Protein 7QUL (pdb70)

Radius of gyration: 20.35 Å; Cα contacts (8 Å, |Δi|>4): 842; chains: 1; bounding box: 62×40×48 Å

B-factor: mean 21.48, std 8.48, range [7.98, 82.49]

Foldseek 3Di:
DFKWAFWDQAQPPGTDIGGDHPPADAQQKFKFQFQWFWDDVVLLCCRVVVDAFQDDDRAHATFLTWGAGCGHHNNQCVRHGFTWTGAQKAAPCPDPVNVVGLVRVPIDGDRGRAHHRLISIDMDGNHLIGTDPVVLQVVLVHDSNLNSLLHQQQQLLLQLLVVLVLAALAEEEEEACAGNNVNNQLNSQLRHHAYEYEYLDVVSQVVSVVRRHNHYDNCVVDPLPVSLVVVVVVSVVVVGDSAQHEYEQANQDLVSVVNSLSNQAANYEYEDRRHDPDDHDDDPCVCVVRVYYYHYTRGHDSVCSNVSVVCDSVVSGDRVVAEDEDASVCVVVVSVCVVVVVDPHIYIHGD

Structure (mmCIF, N/CA/C/O backbone):
data_7QUL
#
_entry.id   7QUL
#
_cell.length_a   51.625
_cell.length_b   72.892
_cell.length_c   81.276
_cell.angle_alpha   90.000
_cell.angle_beta   103.590
_cell.angle_gamma   90.000
#
_symmetry.space_group_name_H-M   'I 1 2 1'
#
loop_
_entity.id
_entity.type
_entity.pdbx_description
1 polymer '6-hydroxycyclohex-1-ene-1-carbonyl-CoA dehydrogenase'
2 non-polymer 1,2-ETHANEDIOL
3 non-polymer 'ZINC ION'
4 water water
#
loop_
_atom_site.group_PDB
_atom_site.id
_atom_site.type_symbol
_atom_site.label_atom_id
_atom_site.label_alt_id
_atom_site.label_comp_id
_atom_site.label_asym_id
_atom_site.label_entity_id
_atom_site.label_seq_id
_atom_site.pdbx_PDB_ins_code
_atom_site.Cartn_x
_atom_site.Cartn_y
_atom_site.Cartn_z
_atom_site.occupancy
_atom_site.B_iso_or_equiv
_atom_site.auth_seq_id
_atom_site.auth_comp_id
_atom_site.auth_asym_id
_atom_site.auth_atom_id
_atom_site.pdbx_PDB_model_num
ATOM 1 N N . SER A 1 3 ? 20.665 -0.687 -2.848 1.00 39.85 3 SER A N 1
ATOM 2 C CA . SER A 1 3 ? 21.175 -1.921 -2.193 1.00 38.43 3 SER A CA 1
ATOM 3 C C . SER A 1 3 ? 21.186 -1.742 -0.665 1.00 36.11 3 SER A C 1
ATOM 4 O O . SER A 1 3 ? 20.432 -2.478 -0.008 1.00 34.69 3 SER A O 1
ATOM 7 N N . ASN A 1 4 ? 21.977 -0.800 -0.126 1.00 30.57 4 ASN A N 1
ATOM 8 C CA . ASN A 1 4 ? 21.994 -0.469 1.329 1.00 28.52 4 ASN A CA 1
ATOM 9 C C . ASN A 1 4 ? 20.601 -0.052 1.796 1.00 22.01 4 ASN A C 1
ATOM 10 O O . ASN A 1 4 ? 19.870 0.635 1.100 1.00 19.20 4 ASN A O 1
ATOM 15 N N . PRO A 1 5 ? 20.195 -0.426 3.015 1.00 19.81 5 PRO A N 1
ATOM 16 C CA . PRO A 1 5 ? 18.937 0.067 3.570 1.00 20.34 5 PRO A CA 1
ATOM 17 C C . PRO A 1 5 ? 19.031 1.561 3.888 1.00 18.06 5 PRO A C 1
ATOM 18 O O . PRO A 1 5 ? 20.108 2.111 3.942 1.00 20.03 5 PRO A O 1
ATOM 22 N N . HIS A 1 6 ? 17.898 2.143 4.221 1.00 17.58 6 HIS A N 1
ATOM 23 C CA . HIS A 1 6 ? 17.785 3.574 4.557 1.00 17.49 6 HIS A CA 1
ATOM 24 C C . HIS A 1 6 ? 16.697 3.745 5.615 1.00 17.40 6 HIS A C 1
ATOM 25 O O . HIS A 1 6 ? 15.816 2.861 5.735 1.00 15.73 6 HIS A O 1
ATOM 32 N N . ARG A 1 7 ? 16.803 4.841 6.354 1.00 18.03 7 ARG A N 1
ATOM 33 C CA . ARG A 1 7 ? 15.805 5.261 7.356 1.00 18.26 7 ARG A CA 1
ATOM 34 C C . ARG A 1 7 ? 15.496 6.730 7.110 1.00 19.27 7 ARG A C 1
ATOM 35 O O . ARG A 1 7 ? 16.363 7.417 6.533 1.00 16.82 7 ARG A O 1
ATOM 43 N N . TRP A 1 8 ? 14.303 7.162 7.510 1.00 19.83 8 TRP A N 1
ATOM 44 C CA . TRP A 1 8 ? 13.968 8.605 7.622 1.00 20.97 8 TRP A CA 1
ATOM 45 C C . TRP A 1 8 ? 14.001 8.975 9.099 1.00 22.79 8 TRP A C 1
ATOM 46 O O . TRP A 1 8 ? 13.251 8.370 9.890 1.00 23.44 8 TRP A O 1
ATOM 57 N N . MET A 1 9 ? 14.923 9.852 9.462 1.00 22.94 9 MET A N 1
ATOM 58 C CA . MET A 1 9 ? 15.251 10.109 10.878 1.00 23.13 9 MET A CA 1
ATOM 59 C C . MET A 1 9 ? 14.800 11.515 11.241 1.00 22.15 9 MET A C 1
ATOM 60 O O . MET A 1 9 ? 14.768 12.402 10.349 1.00 21.04 9 MET A O 1
ATOM 65 N N . MET A 1 10 ? 14.468 11.677 12.517 1.00 20.18 10 MET A N 1
ATOM 66 C CA . MET A 1 10 ? 14.321 12.995 13.173 1.00 19.22 10 MET A CA 1
ATOM 67 C C . MET A 1 10 ? 15.685 13.379 13.741 1.00 16.97 10 MET A C 1
ATOM 68 O O . MET A 1 10 ? 16.192 12.705 14.671 1.00 18.30 10 MET A O 1
ATOM 73 N N . THR A 1 11 ? 16.264 14.454 13.216 1.00 16.54 11 THR A N 1
ATOM 74 C CA . THR A 1 11 ? 17.565 15.013 13.660 1.00 17.97 11 THR A CA 1
ATOM 75 C C . THR A 1 11 ? 17.292 15.910 14.869 1.00 18.47 11 THR A C 1
ATOM 76 O O . THR A 1 11 ? 18.140 15.981 15.801 1.00 17.19 11 THR A O 1
ATOM 80 N N . SER A 1 12 ? 16.127 16.567 14.835 1.00 17.28 12 SER A N 1
ATOM 81 C CA . SER A 1 12 ? 15.614 17.428 15.931 1.00 18.17 12 SER A CA 1
ATOM 82 C C . SER A 1 12 ? 14.104 17.524 15.790 1.00 15.86 12 SER A C 1
ATOM 83 O O . SER A 1 12 ? 13.575 17.501 14.681 1.00 16.76 12 SER A O 1
ATOM 86 N N . PRO A 1 13 ? 13.357 17.633 16.904 1.00 15.19 13 PRO A N 1
ATOM 87 C CA . PRO A 1 13 ? 11.906 17.807 16.821 1.00 16.16 13 PRO A CA 1
ATOM 88 C C . PRO A 1 13 ? 11.554 19.003 15.923 1.00 16.64 13 PRO A C 1
ATOM 89 O O . PRO A 1 13 ? 12.087 20.091 16.137 1.00 17.58 13 PRO A O 1
ATOM 93 N N . GLY A 1 14 ? 10.724 18.774 14.902 1.00 18.14 14 GLY A N 1
ATOM 94 C CA . GLY A 1 14 ? 10.216 19.829 14.008 1.00 18.79 14 GLY A CA 1
ATOM 95 C C . GLY A 1 14 ? 11.125 20.127 12.827 1.00 17.74 14 GLY A C 1
ATOM 96 O O . GLY A 1 14 ? 10.638 20.830 11.949 1.00 16.91 14 GLY A O 1
ATOM 97 N N . ALA A 1 15 ? 12.373 19.626 12.808 1.00 18.05 15 ALA A N 1
ATOM 98 C CA . ALA A 1 15 ? 13.328 19.706 11.669 1.00 17.94 15 ALA A CA 1
ATOM 99 C C . ALA A 1 15 ? 12.863 18.766 10.564 1.00 18.73 15 ALA A C 1
ATOM 100 O O . ALA A 1 15 ? 12.207 17.763 10.844 1.00 19.07 15 ALA A O 1
ATOM 102 N N . PRO A 1 16 ? 13.152 19.046 9.272 1.00 19.94 16 PRO A N 1
ATOM 103 C CA . PRO A 1 16 ? 12.673 18.174 8.197 1.00 19.26 16 PRO A CA 1
ATOM 104 C C . PRO A 1 16 ? 13.295 16.796 8.476 1.00 19.15 16 PRO A C 1
ATOM 105 O O . PRO A 1 16 ? 14.394 16.773 8.984 1.00 18.92 16 PRO A O 1
ATOM 109 N N . MET A 1 17 ? 12.548 15.717 8.233 1.00 20.63 17 MET A N 1
ATOM 110 C CA . MET A 1 17 ? 13.056 14.327 8.379 1.00 21.11 17 MET A CA 1
ATOM 111 C C . MET A 1 17 ? 14.143 14.127 7.321 1.00 21.90 17 MET A C 1
ATOM 112 O O . MET A 1 17 ? 13.992 14.663 6.195 1.00 20.97 17 MET A O 1
ATOM 117 N N . VAL A 1 18 ? 15.201 13.394 7.644 1.00 24.42 18 VAL A N 1
ATOM 118 C CA . VAL A 1 18 ? 16.355 13.248 6.710 1.00 26.72 18 VAL A CA 1
ATOM 119 C C . VAL A 1 18 ? 16.549 11.767 6.367 1.00 26.56 18 VAL A C 1
ATOM 120 O O . VAL A 1 18 ? 16.626 10.938 7.308 1.00 25.55 18 VAL A O 1
ATOM 124 N N . ARG A 1 19 ? 16.600 11.471 5.061 1.00 25.72 19 ARG A N 1
ATOM 125 C CA . ARG A 1 19 ? 16.887 10.124 4.506 1.00 26.24 19 ARG A CA 1
ATOM 126 C C . ARG A 1 19 ? 18.357 9.807 4.789 1.00 26.29 19 ARG A C 1
ATOM 127 O O . ARG A 1 19 ? 19.210 10.633 4.487 1.00 27.44 19 ARG A O 1
ATOM 135 N N . ALA A 1 20 ? 18.646 8.658 5.390 1.00 25.93 20 ALA A N 1
ATOM 136 C CA . ALA A 1 20 ? 20.008 8.264 5.799 1.00 24.80 20 ALA A CA 1
ATOM 137 C C . ALA A 1 20 ? 20.202 6.781 5.499 1.00 25.49 20 ALA A C 1
ATOM 138 O O . ALA A 1 20 ? 19.544 5.966 6.157 1.00 24.81 20 ALA A O 1
ATOM 140 N N . GLU A 1 21 ? 21.075 6.464 4.544 1.00 27.02 21 GLU A N 1
ATOM 141 C CA . GLU A 1 21 ? 21.539 5.083 4.277 1.00 26.16 21 GLU A CA 1
ATOM 142 C C . GLU A 1 21 ? 22.312 4.604 5.503 1.00 26.17 21 GLU A C 1
ATOM 143 O O . GLU A 1 21 ? 22.881 5.442 6.211 1.00 26.82 21 GLU A O 1
ATOM 149 N N . PHE A 1 22 ? 22.292 3.300 5.769 1.00 24.40 22 PHE A N 1
ATOM 150 C CA . PHE A 1 22 ? 23.061 2.668 6.864 1.00 23.23 22 PHE A CA 1
ATOM 151 C C . PHE A 1 22 ? 23.431 1.272 6.370 1.00 23.37 22 PHE A C 1
ATOM 152 O O . PHE A 1 22 ? 22.839 0.818 5.396 1.00 24.29 22 PHE A O 1
ATOM 160 N N . GLU A 1 23 ? 24.477 0.691 6.934 1.00 24.33 23 GLU A N 1
ATOM 161 C CA . GLU A 1 23 ? 24.908 -0.700 6.647 1.00 25.15 23 GLU A CA 1
ATOM 162 C C . GLU A 1 23 ? 24.467 -1.539 7.840 1.00 24.13 23 GLU A C 1
ATOM 163 O O . GLU A 1 23 ? 24.534 -1.018 8.962 1.00 23.01 23 GLU A O 1
ATOM 169 N N . ILE A 1 24 ? 23.978 -2.752 7.584 1.00 26.13 24 ILE A N 1
ATOM 170 C CA . ILE A 1 24 ? 23.497 -3.684 8.641 1.00 28.09 24 ILE A CA 1
ATOM 171 C C . ILE A 1 24 ? 24.709 -4.142 9.445 1.00 30.61 24 ILE A C 1
ATOM 172 O O . ILE A 1 24 ? 24.679 -3.974 10.696 1.00 30.10 24 ILE A O 1
ATOM 177 N N . GLY A 1 25 ? 25.712 -4.694 8.742 1.00 29.54 25 GLY A N 1
ATOM 178 C CA . GLY A 1 25 ? 26.888 -5.362 9.326 1.00 30.28 25 GLY A CA 1
ATOM 179 C C . GLY A 1 25 ? 26.528 -6.687 9.985 1.00 31.49 25 GLY A C 1
ATOM 180 O O . GLY A 1 25 ? 25.433 -7.217 9.708 1.00 30.24 25 GLY A O 1
ATOM 181 N N . GLU A 1 26 ? 27.441 -7.219 10.803 1.00 29.02 26 GLU A N 1
ATOM 182 C CA . GLU A 1 26 ? 27.230 -8.410 11.671 1.00 29.02 26 GLU A CA 1
ATOM 183 C C . GLU A 1 26 ? 26.123 -8.077 12.671 1.00 27.01 26 GLU A C 1
ATOM 184 O O . GLU A 1 26 ? 26.129 -6.950 13.190 1.00 31.41 26 GLU A O 1
ATOM 186 N N . LEU A 1 27 ? 25.197 -9.013 12.878 1.00 25.34 27 LEU A N 1
ATOM 187 C CA . LEU A 1 27 ? 24.119 -8.959 13.894 1.00 23.85 27 LEU A CA 1
ATOM 188 C C . LEU A 1 27 ? 24.609 -9.650 15.164 1.00 24.05 27 LEU A C 1
ATOM 189 O O . LEU A 1 27 ? 25.368 -10.630 15.037 1.00 24.39 27 LEU A O 1
ATOM 194 N N . SER A 1 28 ? 24.132 -9.225 16.333 1.00 23.47 28 SER A N 1
ATOM 195 C CA . SER A 1 28 ? 24.284 -10.000 17.594 1.00 22.51 28 SER A CA 1
ATOM 196 C C . SER A 1 28 ? 23.331 -11.206 17.555 1.00 21.21 28 SER A C 1
ATOM 197 O O . SER A 1 28 ? 22.417 -11.243 16.689 1.00 18.34 28 SER A O 1
ATOM 200 N N . ALA A 1 29 ? 23.517 -12.149 18.475 1.00 20.48 29 ALA A N 1
ATOM 201 C CA . ALA A 1 29 ? 22.988 -13.526 18.383 1.00 19.84 29 ALA A CA 1
ATOM 202 C C . ALA A 1 29 ? 21.451 -13.560 18.299 1.00 19.22 29 ALA A C 1
ATOM 203 O O . ALA A 1 29 ? 20.927 -14.515 17.673 1.00 17.52 29 ALA A O 1
ATOM 205 N N . ASP A 1 30 ? 20.761 -12.567 18.877 1.00 16.80 30 ASP A N 1
ATOM 206 C CA . ASP A 1 30 ? 19.300 -12.617 19.129 1.00 17.65 30 ASP A CA 1
ATOM 207 C C . ASP A 1 30 ? 18.605 -11.456 18.407 1.00 17.09 30 ASP A C 1
ATOM 208 O O . ASP A 1 30 ? 17.449 -11.144 18.785 1.00 18.08 30 ASP A O 1
ATOM 213 N N . GLN A 1 31 ? 19.264 -10.874 17.409 1.00 14.72 31 GLN A N 1
ATOM 214 C CA . GLN A 1 31 ? 18.709 -9.799 16.553 1.00 16.89 31 GLN A CA 1
ATOM 215 C C . GLN A 1 31 ? 18.248 -10.378 15.221 1.00 15.21 31 GLN A C 1
ATOM 216 O O . GLN A 1 31 ? 18.823 -11.389 14.741 1.00 14.54 31 GLN A O 1
ATOM 222 N N . VAL A 1 32 ? 17.268 -9.726 14.618 1.00 13.35 32 VAL A N 1
ATOM 223 C CA . VAL A 1 32 ? 16.884 -10.006 13.215 1.00 12.64 32 VAL A CA 1
ATOM 224 C C . VAL A 1 32 ? 16.844 -8.674 12.470 1.00 12.79 32 VAL A C 1
ATOM 225 O O . VAL A 1 32 ? 16.710 -7.619 13.091 1.00 12.70 32 VAL A O 1
ATOM 229 N N . VAL A 1 33 ? 16.905 -8.749 11.156 1.00 12.01 33 VAL A N 1
ATOM 230 C CA . VAL A 1 33 ? 16.581 -7.589 10.301 1.00 12.81 33 VAL A CA 1
ATOM 231 C C . VAL A 1 33 ? 15.196 -7.855 9.734 1.00 11.59 33 VAL A C 1
ATOM 232 O O . VAL A 1 33 ? 15.085 -8.844 8.996 1.00 11.35 33 VAL A O 1
ATOM 236 N N . VAL A 1 34 ? 14.219 -6.973 9.971 1.00 12.09 34 VAL A N 1
ATOM 237 C CA . VAL A 1 34 ? 12.952 -7.055 9.196 1.00 12.88 34 VAL A CA 1
ATOM 238 C C . VAL A 1 34 ? 12.951 -6.018 8.055 1.00 12.49 34 VAL A C 1
ATOM 239 O O . VAL A 1 34 ? 13.269 -4.821 8.254 1.00 12.35 34 VAL A O 1
ATOM 243 N N . ALA A 1 35 ? 12.702 -6.507 6.857 1.00 11.96 35 ALA A N 1
ATOM 244 C CA . ALA A 1 35 ? 12.389 -5.665 5.688 1.00 11.42 35 ALA A CA 1
ATOM 245 C C . ALA A 1 35 ? 10.951 -5.196 5.870 1.00 11.14 35 ALA A C 1
ATOM 246 O O . ALA A 1 35 ? 10.008 -6.027 5.865 1.00 12.82 35 ALA A O 1
ATOM 248 N N . VAL A 1 36 ? 10.798 -3.897 6.074 1.00 11.65 36 VAL A N 1
ATOM 249 C CA . VAL A 1 36 ? 9.535 -3.267 6.518 1.00 11.65 36 VAL A CA 1
ATOM 250 C C . VAL A 1 36 ? 8.558 -3.317 5.344 1.00 11.42 36 VAL A C 1
ATOM 251 O O . VAL A 1 36 ? 8.937 -2.846 4.207 1.00 10.89 36 VAL A O 1
ATOM 255 N N . ALA A 1 37 ? 7.384 -3.895 5.573 1.00 12.54 37 ALA A N 1
ATOM 256 C CA . ALA A 1 37 ? 6.230 -3.824 4.644 1.00 12.73 37 ALA A CA 1
ATOM 257 C C . ALA A 1 37 ? 5.487 -2.513 4.908 1.00 13.92 37 ALA A C 1
ATOM 258 O O . ALA A 1 37 ? 4.983 -1.896 3.946 1.00 14.63 37 ALA A O 1
ATOM 260 N N . GLY A 1 38 ? 5.305 -2.180 6.192 1.00 12.91 38 GLY A N 1
ATOM 261 C CA . GLY A 1 38 ? 4.534 -1.011 6.626 1.00 13.43 38 GLY A CA 1
ATOM 262 C C . GLY A 1 38 ? 4.852 -0.668 8.065 1.00 13.23 38 GLY A C 1
ATOM 263 O O . GLY A 1 38 ? 5.159 -1.593 8.865 1.00 12.39 38 GLY A O 1
ATOM 264 N N . CYS A 1 39 ? 4.810 0.616 8.383 1.00 13.49 39 CYS A N 1
ATOM 265 C CA . CYS A 1 39 ? 4.883 1.123 9.773 1.00 13.64 39 CYS A CA 1
ATOM 266 C C . CYS A 1 39 ? 3.740 2.115 9.973 1.00 14.21 39 CYS A C 1
ATOM 267 O O . CYS A 1 39 ? 3.667 3.062 9.202 1.00 13.75 39 CYS A O 1
ATOM 270 N N . GLY A 1 40 ? 2.860 1.874 10.952 1.00 14.61 40 GLY A N 1
ATOM 271 C CA . GLY A 1 40 ? 1.815 2.826 11.374 1.00 13.66 40 GLY A CA 1
ATOM 272 C C . GLY A 1 40 ? 2.389 4.139 11.869 1.00 13.46 40 GLY A C 1
ATOM 273 O O . GLY A 1 40 ? 3.524 4.163 12.398 1.00 13.89 40 GLY A O 1
ATOM 274 N N . VAL A 1 41 ? 1.619 5.219 11.694 1.00 13.51 41 VAL A N 1
ATOM 275 C CA . VAL A 1 41 ? 1.932 6.577 12.204 1.00 13.85 41 VAL A CA 1
ATOM 276 C C . VAL A 1 41 ? 1.078 6.817 13.438 1.00 14.34 41 VAL A C 1
ATOM 277 O O . VAL A 1 41 ? -0.147 6.789 13.303 1.00 16.37 41 VAL A O 1
ATOM 281 N N . CYS A 1 42 ? 1.709 7.072 14.576 1.00 15.69 42 CYS A N 1
ATOM 282 C CA . CYS A 1 42 ? 1.047 6.954 15.900 1.00 15.58 42 CYS A CA 1
ATOM 283 C C . CYS A 1 42 ? 1.115 8.302 16.607 1.00 16.31 42 CYS A C 1
ATOM 284 O O . CYS A 1 42 ? 2.058 9.095 16.350 1.00 15.60 42 CYS A O 1
ATOM 287 N N . HIS A 1 43 ? 0.174 8.543 17.514 1.00 16.63 43 HIS A N 1
ATOM 288 C CA . HIS A 1 43 ? 0.209 9.743 18.381 1.00 17.54 43 HIS A CA 1
ATOM 289 C C . HIS A 1 43 ? 1.555 9.771 19.128 1.00 15.56 43 HIS A C 1
ATOM 290 O O . HIS A 1 43 ? 2.094 10.901 19.382 1.00 14.28 43 HIS A O 1
ATOM 297 N N . THR A 1 44 ? 2.123 8.599 19.426 1.00 14.35 44 THR A N 1
ATOM 298 C CA . THR A 1 44 ? 3.406 8.510 20.166 1.00 14.69 44 THR A CA 1
ATOM 299 C C . THR A 1 44 ? 4.528 9.115 19.297 1.00 13.18 44 THR A C 1
ATOM 300 O O . THR A 1 44 ? 5.423 9.768 19.863 1.00 15.13 44 THR A O 1
ATOM 304 N N . ASP A 1 45 ? 4.549 8.836 17.994 1.00 12.02 45 ASP A N 1
ATOM 305 C CA . ASP A 1 45 ? 5.552 9.395 17.051 1.00 12.86 45 ASP A CA 1
ATOM 306 C C . ASP A 1 45 ? 5.399 10.918 17.016 1.00 12.56 45 ASP A C 1
ATOM 307 O O . ASP A 1 45 ? 6.407 11.656 17.076 1.00 13.21 45 ASP A O 1
ATOM 312 N N . LEU A 1 46 ? 4.163 11.390 16.906 1.00 13.72 46 LEU A N 1
ATOM 313 C CA . LEU A 1 46 ? 3.880 12.838 16.787 1.00 13.72 46 LEU A CA 1
ATOM 314 C C . LEU A 1 46 ? 4.325 13.516 18.084 1.00 13.39 46 LEU A C 1
ATOM 315 O O . LEU A 1 46 ? 4.778 14.665 18.033 1.00 13.61 46 LEU A O 1
ATOM 320 N N . GLY A 1 47 ? 4.194 12.832 19.218 1.00 14.04 47 GLY A N 1
ATOM 321 C CA . GLY A 1 47 ? 4.698 13.306 20.520 1.00 14.04 47 GLY A CA 1
ATOM 322 C C . GLY A 1 47 ? 6.187 13.589 20.487 1.00 14.18 47 GLY A C 1
ATOM 323 O O . GLY A 1 47 ? 6.635 14.618 21.006 1.00 15.61 47 GLY A O 1
ATOM 324 N N . TYR A 1 48 ? 6.974 12.671 19.935 1.00 15.20 48 TYR A N 1
ATOM 325 C CA . TYR A 1 48 ? 8.434 12.886 19.848 1.00 14.05 48 TYR A CA 1
ATOM 326 C C . TYR A 1 48 ? 8.670 14.113 18.969 1.00 13.55 48 TYR A C 1
ATOM 327 O O . TYR A 1 48 ? 9.443 14.991 19.333 1.00 13.99 48 TYR A O 1
ATOM 336 N N . TYR A 1 49 ? 8.007 14.148 17.830 1.00 13.32 49 TYR A N 1
ATOM 337 C CA . TYR A 1 49 ? 8.329 15.089 16.742 1.00 13.68 49 TYR A CA 1
ATOM 338 C C . TYR A 1 49 ? 7.788 16.483 17.088 1.00 13.02 49 TYR A C 1
ATOM 339 O O . TYR A 1 49 ? 8.559 17.439 16.949 1.00 12.67 49 TYR A O 1
ATOM 348 N N . TYR A 1 50 ? 6.526 16.586 17.509 1.00 13.20 50 TYR A N 1
ATOM 349 C CA . TYR A 1 50 ? 5.798 17.863 17.705 1.00 13.68 50 TYR A CA 1
ATOM 350 C C . TYR A 1 50 ? 5.833 18.317 19.173 1.00 13.25 50 TYR A C 1
ATOM 351 O O . TYR A 1 50 ? 5.803 19.568 19.396 1.00 11.80 50 TYR A O 1
ATOM 360 N N . ASP A 1 51 ? 5.829 17.378 20.126 1.00 12.66 51 ASP A N 1
ATOM 361 C CA . ASP A 1 51 ? 5.785 17.690 21.580 1.00 13.58 51 ASP A CA 1
ATOM 362 C C . ASP A 1 51 ? 7.166 17.465 22.219 1.00 12.89 51 ASP A C 1
ATOM 363 O O . ASP A 1 51 ? 7.247 17.543 23.467 1.00 12.63 51 ASP A O 1
ATOM 368 N N . SER A 1 52 ? 8.195 17.159 21.416 1.00 13.02 52 SER A N 1
ATOM 369 C CA . SER A 1 52 ? 9.623 16.997 21.831 1.00 12.27 52 SER A CA 1
ATOM 370 C C . SER A 1 52 ? 9.744 16.072 23.035 1.00 12.16 52 SER A C 1
ATOM 371 O O . SER A 1 52 ? 10.605 16.327 23.886 1.00 11.98 52 SER A O 1
ATOM 374 N N . VAL A 1 53 ? 8.914 15.029 23.113 1.00 12.94 53 VAL A N 1
ATOM 375 C CA . VAL A 1 53 ? 8.993 14.036 24.222 1.00 13.52 53 VAL A CA 1
ATOM 376 C C . VAL A 1 53 ? 10.383 13.388 24.128 1.00 12.40 53 VAL A C 1
ATOM 377 O O . VAL A 1 53 ? 10.796 13.070 23.015 1.00 13.04 53 VAL A O 1
ATOM 381 N N . ARG A 1 54 ? 11.087 13.211 25.249 1.00 13.27 54 ARG A N 1
ATOM 382 C CA . ARG A 1 54 ? 12.469 12.681 25.218 1.00 14.36 54 ARG A CA 1
ATOM 383 C C . ARG A 1 54 ? 12.422 11.223 24.756 1.00 14.02 54 ARG A C 1
ATOM 384 O O . ARG A 1 54 ? 11.629 10.447 25.318 1.00 15.07 54 ARG A O 1
ATOM 387 N N . THR A 1 55 ? 13.262 10.875 23.789 1.00 13.64 55 THR A N 1
ATOM 388 C CA . THR A 1 55 ? 13.523 9.474 23.371 1.00 14.74 55 THR A CA 1
ATOM 389 C C . THR A 1 55 ? 14.687 8.963 24.228 1.00 15.83 55 THR A C 1
ATOM 390 O O . THR A 1 55 ? 15.556 9.783 24.601 1.00 13.97 55 THR A O 1
ATOM 394 N N . ASN A 1 56 ? 14.740 7.664 24.494 1.00 16.65 56 ASN A N 1
ATOM 395 C CA . ASN A 1 56 ? 15.834 7.060 25.320 1.00 16.99 56 ASN A CA 1
ATOM 396 C C . ASN A 1 56 ? 17.121 6.954 24.475 1.00 17.35 56 ASN A C 1
ATOM 397 O O . ASN A 1 56 ? 18.241 7.203 24.990 1.00 18.99 56 ASN A O 1
ATOM 402 N N . HIS A 1 57 ? 16.998 6.631 23.187 1.00 16.42 57 HIS A N 1
ATOM 403 C CA . HIS A 1 57 ? 18.091 6.676 22.186 1.00 16.82 57 HIS A CA 1
ATOM 404 C C . HIS A 1 57 ? 18.380 8.147 21.865 1.00 17.84 57 HIS A C 1
ATOM 405 O O . HIS A 1 57 ? 17.415 8.934 21.821 1.00 17.35 57 HIS A O 1
ATOM 412 N N . ALA A 1 58 ? 19.648 8.523 21.665 1.00 18.89 58 ALA A N 1
ATOM 413 C CA . ALA A 1 58 ? 20.021 9.907 21.277 1.00 20.03 58 ALA A CA 1
ATOM 414 C C . ALA A 1 58 ? 19.662 10.130 19.809 1.00 18.03 58 ALA A C 1
ATOM 415 O O . ALA A 1 58 ? 19.558 9.156 19.067 1.00 18.36 58 ALA A O 1
ATOM 417 N N . LEU A 1 59 ? 19.464 11.386 19.397 1.00 18.51 59 LEU A N 1
ATOM 418 C CA . LEU A 1 59 ? 19.177 11.745 17.987 1.00 18.70 59 LEU A CA 1
ATOM 419 C C . LEU A 1 59 ? 20.457 11.625 17.161 1.00 20.24 59 LEU A C 1
ATOM 420 O O . LEU A 1 59 ? 21.538 11.750 17.722 1.00 24.42 59 LEU A O 1
ATOM 425 N N . PRO A 1 60 ? 20.397 11.377 15.831 1.00 20.94 60 PRO A N 1
ATOM 426 C CA . PRO A 1 60 ? 19.143 11.292 15.096 1.00 20.23 60 PRO A CA 1
ATOM 427 C C . PRO A 1 60 ? 18.497 9.915 15.296 1.00 19.64 60 PRO A C 1
ATOM 428 O O . PRO A 1 60 ? 19.200 8.958 15.574 1.00 17.52 60 PRO A O 1
ATOM 432 N N . LEU A 1 61 ? 17.176 9.879 15.188 1.00 17.61 61 LEU A N 1
ATOM 433 C CA . LEU A 1 61 ? 16.393 8.643 15.434 1.00 16.39 61 LEU A CA 1
ATOM 434 C C . LEU A 1 61 ? 15.248 8.554 14.437 1.00 16.09 61 LEU A C 1
ATOM 435 O O . LEU A 1 61 ? 14.476 9.529 14.297 1.00 17.26 61 LEU A O 1
ATOM 440 N N . ALA A 1 62 ? 15.123 7.392 13.777 1.00 15.67 62 ALA A N 1
ATOM 441 C CA . ALA A 1 62 ? 13.938 6.984 13.009 1.00 15.36 62 ALA A CA 1
ATOM 442 C C . ALA A 1 62 ? 12.879 6.553 14.023 1.00 15.29 62 ALA A C 1
ATOM 443 O O . ALA A 1 62 ? 13.192 5.747 14.965 1.00 12.70 62 ALA A O 1
ATOM 445 N N . LEU A 1 63 ? 11.716 7.190 13.900 1.00 14.73 63 LEU A N 1
ATOM 446 C CA . LEU A 1 63 ? 10.508 6.892 14.698 1.00 13.14 63 LEU A CA 1
ATOM 447 C C . LEU A 1 63 ? 9.823 5.693 14.040 1.00 12.20 63 LEU A C 1
ATOM 448 O O . LEU A 1 63 ? 10.377 5.130 13.066 1.00 10.92 63 LEU A O 1
ATOM 453 N N . GLY A 1 64 ? 8.674 5.296 14.574 1.00 11.14 64 GLY A N 1
ATOM 454 C CA . GLY A 1 64 ? 7.849 4.225 14.014 1.00 11.15 64 GLY A CA 1
ATOM 455 C C . GLY A 1 64 ? 7.975 2.971 14.853 1.00 10.34 64 GLY A C 1
ATOM 456 O O . GLY A 1 64 ? 9.099 2.435 14.963 1.00 9.67 64 GLY A O 1
ATOM 457 N N . HIS A 1 65 ? 6.864 2.507 15.410 1.00 10.16 65 HIS A N 1
ATOM 458 C CA . HIS A 1 65 ? 6.844 1.331 16.321 1.00 10.84 65 HIS A CA 1
ATOM 459 C C . HIS A 1 65 ? 5.685 0.391 16.008 1.00 10.46 65 HIS A C 1
ATOM 460 O O . HIS A 1 65 ? 5.394 -0.434 16.860 1.00 10.22 65 HIS A O 1
ATOM 467 N N . GLU A 1 66 ? 5.043 0.511 14.844 1.00 9.78 66 GLU A N 1
ATOM 468 C CA . GLU A 1 66 ? 3.877 -0.329 14.475 1.00 9.76 66 GLU A CA 1
ATOM 469 C C . GLU A 1 66 ? 4.236 -1.021 13.177 1.00 10.13 66 GLU A C 1
ATOM 470 O O . GLU A 1 66 ? 3.803 -0.525 12.123 1.00 9.94 66 GLU A O 1
ATOM 476 N N . ILE A 1 67 ? 5.030 -2.096 13.257 1.00 10.11 67 ILE A N 1
ATOM 477 C CA . ILE A 1 67 ? 5.808 -2.631 12.101 1.00 10.32 67 ILE A CA 1
ATOM 478 C C . ILE A 1 67 ? 5.369 -4.045 11.735 1.00 10.84 67 ILE A C 1
ATOM 479 O O . ILE A 1 67 ? 5.319 -4.911 12.607 1.00 10.75 67 ILE A O 1
ATOM 484 N N . SER A 1 68 ? 5.109 -4.275 10.450 1.00 11.26 68 SER A N 1
ATOM 485 C CA . SER A 1 68 ? 5.028 -5.607 9.817 1.00 12.25 68 SER A CA 1
ATOM 486 C C . SER A 1 68 ? 6.099 -5.658 8.715 1.00 10.97 68 SER A C 1
ATOM 487 O O . SER A 1 68 ? 6.519 -4.580 8.243 1.00 11.19 68 SER A O 1
ATOM 490 N N . GLY A 1 69 ? 6.628 -6.841 8.439 1.00 10.31 69 GLY A N 1
ATOM 491 C CA . GLY A 1 69 ? 7.521 -7.090 7.302 1.00 10.42 69 GLY A CA 1
ATOM 492 C C . GLY A 1 69 ? 8.058 -8.489 7.345 1.00 10.40 69 GLY A C 1
ATOM 493 O O . GLY A 1 69 ? 7.370 -9.339 7.910 1.00 10.65 69 GLY A O 1
ATOM 494 N N . ARG A 1 70 ? 9.209 -8.728 6.711 1.00 10.88 70 ARG A N 1
ATOM 495 C CA . ARG A 1 70 ? 9.785 -10.085 6.601 1.00 12.06 70 ARG A CA 1
ATOM 496 C C . ARG A 1 70 ? 11.177 -10.089 7.226 1.00 11.79 70 ARG A C 1
ATOM 497 O O . ARG A 1 70 ? 11.976 -9.194 6.920 1.00 11.88 70 ARG A O 1
ATOM 505 N N . VAL A 1 71 ? 11.467 -11.102 8.034 1.00 12.42 71 VAL A N 1
ATOM 506 C CA . VAL A 1 71 ? 12.838 -11.321 8.568 1.00 13.00 71 VAL A CA 1
ATOM 507 C C . VAL A 1 71 ? 13.715 -11.787 7.394 1.00 13.94 71 VAL A C 1
ATOM 508 O O . VAL A 1 71 ? 13.405 -12.874 6.835 1.00 13.71 71 VAL A O 1
ATOM 512 N N . VAL A 1 72 ? 14.731 -10.990 7.020 1.00 13.75 72 VAL A N 1
ATOM 513 C CA . VAL A 1 72 ? 15.610 -11.255 5.831 1.00 13.78 72 VAL A CA 1
ATOM 514 C C . VAL A 1 72 ? 17.030 -11.555 6.314 1.00 14.36 72 VAL A C 1
ATOM 515 O O . VAL A 1 72 ? 17.849 -12.024 5.538 1.00 12.09 72 VAL A O 1
ATOM 519 N N . GLN A 1 73 ? 17.317 -11.348 7.591 1.00 14.41 73 GLN A N 1
ATOM 520 C CA . GLN A 1 73 ? 18.660 -11.634 8.137 1.00 16.01 73 GLN A CA 1
ATOM 521 C C . GLN A 1 73 ? 18.491 -11.892 9.625 1.00 14.69 73 GLN A C 1
ATOM 522 O O . GLN A 1 73 ? 17.581 -11.308 10.213 1.00 14.03 73 GLN A O 1
ATOM 528 N N . ALA A 1 74 ? 19.307 -12.761 10.200 1.00 14.28 74 ALA A N 1
ATOM 529 C CA . ALA A 1 74 ? 19.161 -13.136 11.620 1.00 15.33 74 ALA A CA 1
ATOM 530 C C . ALA A 1 74 ? 20.515 -13.516 12.207 1.00 15.44 74 ALA A C 1
ATOM 531 O O . ALA A 1 74 ? 21.360 -14.081 11.481 1.00 14.11 74 ALA A O 1
ATOM 533 N N . GLY A 1 75 ? 20.698 -13.154 13.468 1.00 15.69 75 GLY A N 1
ATOM 534 C CA . GLY A 1 75 ? 21.771 -13.651 14.337 1.00 16.30 75 GLY A CA 1
ATOM 535 C C . GLY A 1 75 ? 21.594 -15.137 14.527 1.00 16.31 75 GLY A C 1
ATOM 536 O O . GLY A 1 75 ? 20.478 -15.660 14.298 1.00 14.86 75 GLY A O 1
ATOM 537 N N . ALA A 1 76 ? 22.637 -15.810 14.984 1.00 18.07 76 ALA A N 1
ATOM 538 C CA . ALA A 1 76 ? 22.682 -17.292 15.020 1.00 19.06 76 ALA A CA 1
ATOM 539 C C . ALA A 1 76 ? 21.548 -17.847 15.890 1.00 20.24 76 ALA A C 1
ATOM 540 O O . ALA A 1 76 ? 21.023 -18.931 15.566 1.00 21.21 76 ALA A O 1
ATOM 542 N N . ASN A 1 77 ? 21.173 -17.143 16.961 1.00 19.34 77 ASN A N 1
ATOM 543 C CA . ASN A 1 77 ? 20.199 -17.669 17.950 1.00 21.50 77 ASN A CA 1
ATOM 544 C C . ASN A 1 77 ? 18.777 -17.449 17.428 1.00 17.86 77 ASN A C 1
ATOM 545 O O . ASN A 1 77 ? 17.871 -18.090 17.977 1.00 19.37 77 ASN A O 1
ATOM 550 N N . ALA A 1 78 ? 18.610 -16.634 16.385 1.00 16.53 78 ALA A N 1
ATOM 551 C CA . ALA A 1 78 ? 17.306 -16.141 15.872 1.00 14.41 78 ALA A CA 1
ATOM 552 C C . ALA A 1 78 ? 17.017 -16.693 14.477 1.00 13.96 78 ALA A C 1
ATOM 553 O O . ALA A 1 78 ? 16.004 -16.262 13.867 1.00 13.18 78 ALA A O 1
ATOM 555 N N . ALA A 1 79 ? 17.827 -17.631 13.986 1.00 12.88 79 ALA A N 1
ATOM 556 C CA . ALA A 1 79 ? 17.802 -18.047 12.562 1.00 12.96 79 ALA A CA 1
ATOM 557 C C . ALA A 1 79 ? 16.447 -18.660 12.191 1.00 12.90 79 ALA A C 1
ATOM 558 O O . ALA A 1 79 ? 16.115 -18.591 10.996 1.00 12.18 79 ALA A O 1
ATOM 560 N N . GLN A 1 80 ? 15.692 -19.194 13.160 1.00 13.81 80 GLN A N 1
ATOM 561 C CA . GLN A 1 80 ? 14.367 -19.845 12.913 1.00 15.01 80 GLN A CA 1
ATOM 562 C C . GLN A 1 80 ? 13.363 -18.801 12.396 1.00 14.64 80 GLN A C 1
ATOM 563 O O . GLN A 1 80 ? 12.351 -19.187 11.796 1.00 13.69 80 GLN A O 1
ATOM 569 N N . TRP A 1 81 ? 13.681 -17.507 12.519 1.00 14.08 81 TRP A N 1
ATOM 570 C CA . TRP A 1 81 ? 12.821 -16.424 11.992 1.00 15.50 81 TRP A CA 1
ATOM 571 C C . TRP A 1 81 ? 13.029 -16.186 10.488 1.00 15.18 81 TRP A C 1
ATOM 572 O O . TRP A 1 81 ? 12.169 -15.524 9.902 1.00 13.51 81 TRP A O 1
ATOM 583 N N . LEU A 1 82 ? 14.117 -16.708 9.897 1.00 14.09 82 LEU A N 1
ATOM 584 C CA . LEU A 1 82 ? 14.541 -16.299 8.527 1.00 15.85 82 LEU A CA 1
ATOM 585 C C . LEU A 1 82 ? 13.418 -16.611 7.532 1.00 14.79 82 LEU A C 1
ATOM 586 O O . LEU A 1 82 ? 12.942 -17.788 7.518 1.00 14.50 82 LEU A O 1
ATOM 591 N N . GLY A 1 83 ? 13.022 -15.596 6.761 1.00 13.66 83 GLY A N 1
ATOM 592 C CA . GLY A 1 83 ? 12.080 -15.677 5.626 1.00 14.24 83 GLY A CA 1
ATOM 593 C C . GLY A 1 83 ? 10.625 -15.531 6.038 1.00 13.55 83 GLY A C 1
ATOM 594 O O . GLY A 1 83 ? 9.740 -15.417 5.130 1.00 14.64 83 GLY A O 1
ATOM 595 N N . ARG A 1 84 ? 10.347 -15.446 7.341 1.00 12.87 84 ARG A N 1
ATOM 596 C CA . ARG A 1 84 ? 8.954 -15.420 7.862 1.00 12.00 84 ARG A CA 1
ATOM 597 C C . ARG A 1 84 ? 8.418 -13.996 7.954 1.00 11.62 84 ARG A C 1
ATOM 598 O O . ARG A 1 84 ? 9.190 -13.082 8.298 1.00 12.46 84 ARG A O 1
ATOM 606 N N . ALA A 1 85 ? 7.132 -13.851 7.647 1.00 12.10 85 ALA A N 1
ATOM 607 C CA . ALA A 1 85 ? 6.325 -12.612 7.778 1.00 11.63 85 ALA A CA 1
ATOM 608 C C . ALA A 1 85 ? 6.042 -12.418 9.268 1.00 11.02 85 ALA A C 1
ATOM 609 O O . ALA A 1 85 ? 5.657 -13.421 9.957 1.00 11.25 85 ALA A O 1
ATOM 611 N N . VAL A 1 86 ? 6.257 -11.205 9.770 1.00 10.34 86 VAL A N 1
ATOM 612 C CA . VAL A 1 86 ? 6.084 -10.917 11.226 1.00 9.28 86 VAL A CA 1
ATOM 613 C C . VAL A 1 86 ? 5.416 -9.560 11.436 1.00 8.92 86 VAL A C 1
ATOM 614 O O . VAL A 1 86 ? 5.510 -8.646 10.567 1.00 9.64 86 VAL A O 1
ATOM 618 N N . ILE A 1 87 ? 4.812 -9.442 12.613 1.00 8.97 87 ILE A N 1
ATOM 619 C CA . ILE A 1 87 ? 4.508 -8.157 13.280 1.00 8.77 87 ILE A CA 1
ATOM 620 C C . ILE A 1 87 ? 5.503 -8.036 14.440 1.00 9.09 87 ILE A C 1
ATOM 621 O O . ILE A 1 87 ? 5.657 -9.021 15.203 1.00 8.19 87 ILE A O 1
ATOM 626 N N . VAL A 1 88 ? 6.169 -6.892 14.538 1.00 8.81 88 VAL A N 1
ATOM 627 C CA . VAL A 1 88 ? 7.095 -6.612 15.673 1.00 8.78 88 VAL A CA 1
ATOM 628 C C . VAL A 1 88 ? 6.260 -6.056 16.816 1.00 9.05 88 VAL A C 1
ATOM 629 O O . VAL A 1 88 ? 5.438 -5.148 16.619 1.00 9.01 88 VAL A O 1
ATOM 633 N N . PRO A 1 89 ? 6.436 -6.532 18.064 1.00 9.65 89 PRO A N 1
ATOM 634 C CA . PRO A 1 89 ? 5.735 -5.904 19.181 1.00 9.80 89 PRO A CA 1
ATOM 635 C C . PRO A 1 89 ? 6.154 -4.435 19.356 1.00 9.96 89 PRO A C 1
ATOM 636 O O . PRO A 1 89 ? 7.275 -4.122 19.177 1.00 9.39 89 PRO A O 1
ATOM 640 N N . ALA A 1 90 ? 5.205 -3.549 19.627 1.00 10.18 90 ALA A N 1
ATOM 641 C CA . ALA A 1 90 ? 5.467 -2.109 19.869 1.00 11.08 90 ALA A CA 1
ATOM 642 C C . ALA A 1 90 ? 6.311 -1.941 21.136 1.00 12.08 90 ALA A C 1
ATOM 643 O O . ALA A 1 90 ? 7.160 -1.018 21.217 1.00 14.55 90 ALA A O 1
ATOM 645 N N . VAL A 1 91 ? 6.084 -2.808 22.106 1.00 13.83 91 VAL A N 1
ATOM 646 C CA . VAL A 1 91 ? 6.841 -2.806 23.388 1.00 15.07 91 VAL A CA 1
ATOM 647 C C . VAL A 1 91 ? 7.264 -4.229 23.726 1.00 15.41 91 VAL A C 1
ATOM 648 O O . VAL A 1 91 ? 6.412 -5.108 23.750 1.00 12.74 91 VAL A O 1
ATOM 652 N N . MET A 1 92 ? 8.559 -4.414 23.953 1.00 15.32 92 MET A N 1
ATOM 653 C CA . MET A 1 92 ? 9.190 -5.747 24.130 1.00 17.91 92 MET A CA 1
ATOM 654 C C . MET A 1 92 ? 9.654 -5.799 25.590 1.00 17.79 92 MET A C 1
ATOM 655 O O . MET A 1 92 ? 10.560 -5.047 25.963 1.00 20.01 92 MET A O 1
ATOM 660 N N . PRO A 1 93 ? 8.947 -6.517 26.491 1.00 18.77 93 PRO A N 1
ATOM 661 C CA . PRO A 1 93 ? 9.405 -6.694 27.880 1.00 17.34 93 PRO A CA 1
ATOM 662 C C . PRO A 1 93 ? 10.644 -7.595 27.979 1.00 19.77 93 PRO A C 1
ATOM 663 O O . PRO A 1 93 ? 10.923 -8.381 27.056 1.00 19.22 93 PRO A O 1
ATOM 667 N N . CYS A 1 94 ? 11.393 -7.476 29.066 1.00 20.44 94 CYS A N 1
ATOM 668 C CA . CYS A 1 94 ? 12.727 -8.115 29.134 1.00 23.28 94 CYS A CA 1
ATOM 669 C C . CYS A 1 94 ? 12.498 -9.631 29.100 1.00 25.68 94 CYS A C 1
ATOM 670 O O . CYS A 1 94 ? 13.338 -10.322 28.515 1.00 30.10 94 CYS A O 1
ATOM 673 N N . GLY A 1 95 ? 11.364 -10.104 29.621 1.00 26.22 95 GLY A N 1
ATOM 674 C CA . GLY A 1 95 ? 10.975 -11.522 29.558 1.00 30.28 95 GLY A CA 1
ATOM 675 C C . GLY A 1 95 ? 11.816 -12.361 30.505 1.00 32.32 95 GLY A C 1
ATOM 676 O O . GLY A 1 95 ? 11.611 -13.581 30.538 1.00 31.99 95 GLY A O 1
ATOM 677 N N . THR A 1 96 ? 12.746 -11.735 31.232 1.00 31.07 96 THR A N 1
ATOM 678 C CA . THR A 1 96 ? 13.729 -12.432 32.110 1.00 31.77 96 THR A CA 1
ATOM 679 C C . THR A 1 96 ? 13.587 -11.909 33.551 1.00 30.69 96 THR A C 1
ATOM 680 O O . THR A 1 96 ? 13.774 -12.761 34.441 1.00 29.51 96 THR A O 1
ATOM 684 N N . CYS A 1 97 ? 13.180 -10.636 33.774 1.00 27.89 97 CYS A N 1
ATOM 685 C CA . CYS A 1 97 ? 12.949 -10.029 35.127 1.00 28.91 97 CYS A CA 1
ATOM 686 C C . CYS A 1 97 ? 11.777 -10.730 35.793 1.00 31.54 97 CYS A C 1
ATOM 687 O O . CYS A 1 97 ? 11.015 -11.407 35.078 1.00 33.07 97 CYS A O 1
ATOM 690 N N . GLU A 1 98 ? 11.707 -10.619 37.122 1.00 34.45 98 GLU A N 1
ATOM 691 C CA . GLU A 1 98 ? 10.702 -11.302 37.979 1.00 36.70 98 GLU A CA 1
ATOM 692 C C . GLU A 1 98 ? 9.307 -10.779 37.621 1.00 36.07 98 GLU A C 1
ATOM 693 O O . GLU A 1 98 ? 8.332 -11.539 37.823 1.00 38.46 98 GLU A O 1
ATOM 695 N N . LEU A 1 99 ? 9.216 -9.538 37.129 1.00 38.67 99 LEU A N 1
ATOM 696 C CA . LEU A 1 99 ? 7.927 -8.887 36.754 1.00 37.48 99 LEU A CA 1
ATOM 697 C C . LEU A 1 99 ? 7.394 -9.494 35.452 1.00 35.61 99 LEU A C 1
ATOM 698 O O . LEU A 1 99 ? 6.165 -9.642 35.335 1.00 39.91 99 LEU A O 1
ATOM 703 N N . CYS A 1 100 ? 8.287 -9.838 34.519 1.00 35.08 100 CYS A N 1
ATOM 704 C CA . CYS A 1 100 ? 7.962 -10.582 33.272 1.00 30.35 100 CYS A CA 1
ATOM 705 C C . CYS A 1 100 ? 7.721 -12.068 33.562 1.00 34.86 100 CYS A C 1
ATOM 706 O O . CYS A 1 100 ? 6.729 -12.594 33.008 1.00 37.14 100 CYS A O 1
ATOM 709 N N . THR A 1 101 ? 8.594 -12.720 34.350 1.00 35.48 101 THR A N 1
ATOM 710 C CA . THR A 1 101 ? 8.423 -14.127 34.827 1.00 39.74 101 THR A CA 1
ATOM 711 C C . THR A 1 101 ? 6.969 -14.360 35.260 1.00 43.02 101 THR A C 1
ATOM 712 O O . THR A 1 101 ? 6.377 -15.374 34.834 1.00 40.97 101 THR A O 1
ATOM 716 N N . SER A 1 102 ? 6.450 -13.458 36.107 1.00 40.75 102 SER A N 1
ATOM 717 C CA . SER A 1 102 ? 5.112 -13.538 36.752 1.00 40.41 102 SER A CA 1
ATOM 718 C C . SER A 1 102 ? 4.031 -13.058 35.773 1.00 41.88 102 SER A C 1
ATOM 719 O O . SER A 1 102 ? 2.913 -12.809 36.258 1.00 44.70 102 SER A O 1
ATOM 722 N N . GLY A 1 105 ? 4.327 -7.597 32.842 1.00 21.82 105 GLY A N 1
ATOM 723 C CA . GLY A 1 105 ? 5.326 -7.351 31.786 1.00 19.33 105 GLY A CA 1
ATOM 724 C C . GLY A 1 105 ? 5.143 -5.995 31.139 1.00 17.95 105 GLY A C 1
ATOM 725 O O . GLY A 1 105 ? 6.153 -5.428 30.624 1.00 16.25 105 GLY A O 1
ATOM 726 N N . THR A 1 106 ? 3.911 -5.487 31.112 1.00 18.11 106 THR A N 1
ATOM 727 C CA . THR A 1 106 ? 3.562 -4.239 30.393 1.00 22.27 106 THR A CA 1
ATOM 728 C C . THR A 1 106 ? 4.403 -3.094 30.968 1.00 23.91 106 THR A C 1
ATOM 729 O O . THR A 1 106 ? 4.884 -2.279 30.145 1.00 25.95 106 THR A O 1
ATOM 733 N N . ILE A 1 107 ? 4.628 -3.106 32.286 1.00 24.73 107 ILE A N 1
ATOM 734 C CA . ILE A 1 107 ? 5.367 -2.048 33.049 1.00 29.55 107 ILE A CA 1
ATOM 735 C C . ILE A 1 107 ? 6.861 -2.390 33.227 1.00 28.02 107 ILE A C 1
ATOM 736 O O . ILE A 1 107 ? 7.557 -1.510 33.787 1.00 29.71 107 ILE A O 1
ATOM 741 N N . CYS A 1 108 ? 7.345 -3.563 32.769 1.00 23.37 108 CYS A N 1
ATOM 742 C CA . CYS A 1 108 ? 8.767 -4.034 32.891 1.00 21.60 108 CYS A CA 1
ATOM 743 C C . CYS A 1 108 ? 9.739 -2.848 32.840 1.00 21.00 108 CYS A C 1
ATOM 744 O O . CYS A 1 108 ? 9.673 -2.075 31.871 1.00 21.37 108 CYS A O 1
ATOM 747 N N . ARG A 1 109 ? 10.642 -2.745 33.822 1.00 23.18 109 ARG A N 1
ATOM 748 C CA . ARG A 1 109 ? 11.520 -1.561 34.014 1.00 24.10 109 ARG A CA 1
ATOM 749 C C . ARG A 1 109 ? 12.544 -1.543 32.877 1.00 23.38 109 ARG A C 1
ATOM 750 O O . ARG A 1 109 ? 13.130 -0.471 32.620 1.00 26.01 109 ARG A O 1
ATOM 752 N N . ASP A 1 110 ? 12.734 -2.694 32.229 1.00 21.50 110 ASP A N 1
ATOM 753 C CA . ASP A 1 110 ? 13.766 -2.920 31.199 1.00 22.70 110 ASP A CA 1
ATOM 754 C C . ASP A 1 110 ? 13.079 -3.120 29.840 1.00 22.04 110 ASP A C 1
ATOM 755 O O . ASP A 1 110 ? 13.759 -3.565 28.945 1.00 22.86 110 ASP A O 1
ATOM 760 N N . GLN A 1 111 ? 11.813 -2.736 29.687 1.00 22.88 111 GLN A N 1
ATOM 761 C CA . GLN A 1 111 ? 11.065 -2.857 28.400 1.00 24.88 111 GLN A CA 1
ATOM 762 C C . GLN A 1 111 ? 11.612 -1.881 27.353 1.00 26.85 111 GLN A C 1
ATOM 763 O O . GLN A 1 111 ? 12.004 -0.733 27.722 1.00 24.30 111 GLN A O 1
ATOM 769 N N . VAL A 1 112 ? 11.624 -2.342 26.096 1.00 26.71 112 VAL A N 1
ATOM 770 C CA . VAL A 1 112 ? 12.241 -1.641 24.935 1.00 28.23 112 VAL A CA 1
ATOM 771 C C . VAL A 1 112 ? 11.183 -1.478 23.842 1.00 23.68 112 VAL A C 1
ATOM 772 O O . VAL A 1 112 ? 10.471 -2.459 23.542 1.00 22.80 112 VAL A O 1
ATOM 776 N N . MET A 1 113 ? 11.192 -0.299 23.229 1.00 18.50 113 MET A N 1
ATOM 777 C CA . MET A 1 113 ? 10.318 0.088 22.110 1.00 16.88 113 MET A CA 1
ATOM 778 C C . MET A 1 113 ? 11.123 0.574 20.900 1.00 14.26 113 MET A C 1
ATOM 779 O O . MET A 1 113 ? 11.999 1.431 21.000 1.00 11.52 113 MET A O 1
ATOM 784 N N . PRO A 1 114 ? 10.822 0.067 19.686 1.00 12.19 114 PRO A N 1
ATOM 785 C CA . PRO A 1 114 ? 11.354 0.666 18.472 1.00 12.07 114 PRO A CA 1
ATOM 786 C C . PRO A 1 114 ? 10.930 2.135 18.351 1.00 11.65 114 PRO A C 1
ATOM 787 O O . PRO A 1 114 ? 9.857 2.463 18.804 1.00 12.05 114 PRO A O 1
ATOM 791 N N . GLY A 1 115 ? 11.717 2.957 17.661 1.00 11.94 115 GLY A N 1
ATOM 792 C CA . GLY A 1 115 ? 11.395 4.388 17.456 1.00 12.53 115 GLY A CA 1
ATOM 793 C C . GLY A 1 115 ? 11.389 5.152 18.773 1.00 14.10 115 GLY A C 1
ATOM 794 O O . GLY A 1 115 ? 10.661 6.170 18.882 1.00 15.06 115 GLY A O 1
ATOM 795 N N . ASN A 1 116 ? 12.134 4.657 19.769 1.00 12.45 116 ASN A N 1
ATOM 796 C CA . ASN A 1 116 ? 12.311 5.304 21.094 1.00 13.03 116 ASN A CA 1
ATOM 797 C C . ASN A 1 116 ? 13.651 4.857 21.671 1.00 12.40 116 ASN A C 1
ATOM 798 O O . ASN A 1 116 ? 14.578 5.679 21.675 1.00 14.24 116 ASN A O 1
ATOM 803 N N . ASP A 1 117 ? 13.762 3.567 21.982 1.00 12.36 117 ASP A N 1
ATOM 804 C CA . ASP A 1 117 ? 14.965 2.930 22.578 1.00 13.37 117 ASP A CA 1
ATOM 805 C C . ASP A 1 117 ? 15.967 2.509 21.492 1.00 12.85 117 ASP A C 1
ATOM 806 O O . ASP A 1 117 ? 17.206 2.541 21.754 1.00 12.36 117 ASP A O 1
ATOM 811 N N . ILE A 1 118 ? 15.455 2.044 20.354 1.00 11.23 118 ILE A N 1
ATOM 812 C CA . ILE A 1 118 ? 16.273 1.618 19.189 1.00 12.06 118 ILE A CA 1
ATOM 813 C C . ILE A 1 118 ? 15.689 2.272 17.941 1.00 11.19 118 ILE A C 1
ATOM 814 O O . ILE A 1 118 ? 14.558 2.839 18.014 1.00 11.07 118 ILE A O 1
ATOM 819 N N . GLN A 1 119 ? 16.471 2.287 16.866 1.00 11.93 119 GLN A N 1
ATOM 820 C CA . GLN A 1 119 ? 16.062 2.804 15.540 1.00 12.98 119 GLN A CA 1
ATOM 821 C C . GLN A 1 119 ? 14.723 2.166 15.165 1.00 12.60 119 GLN A C 1
ATOM 822 O O . GLN A 1 119 ? 14.561 0.947 15.395 1.00 12.69 119 GLN A O 1
ATOM 828 N N . GLY A 1 120 ? 13.803 2.967 14.616 1.00 12.11 120 GLY A N 1
ATOM 829 C CA . GLY A 1 120 ? 12.408 2.590 14.334 1.00 11.78 120 GLY A CA 1
ATOM 830 C C . GLY A 1 120 ? 12.141 2.086 12.918 1.00 10.54 120 GLY A C 1
ATOM 831 O O . GLY A 1 120 ? 13.079 1.842 12.128 1.00 10.21 120 GLY A O 1
ATOM 832 N N . GLY A 1 121 ? 10.846 1.969 12.618 1.00 10.60 121 GLY A N 1
ATOM 833 C CA . GLY A 1 121 ? 10.316 1.305 11.418 1.00 9.99 121 GLY A CA 1
ATOM 834 C C . GLY A 1 121 ? 10.020 2.260 10.267 1.00 9.95 121 GLY A C 1
ATOM 835 O O . GLY A 1 121 ? 9.498 1.764 9.275 1.00 8.52 121 GLY A O 1
ATOM 836 N N . PHE A 1 122 ? 10.301 3.572 10.389 1.00 10.55 122 PHE A N 1
ATOM 837 C CA . PHE A 1 122 ? 10.207 4.533 9.246 1.00 11.24 122 PHE A CA 1
ATOM 838 C C . PHE A 1 122 ? 11.480 4.395 8.415 1.00 11.66 122 PHE A C 1
ATOM 839 O O . PHE A 1 122 ? 12.401 5.267 8.490 1.00 12.87 122 PHE A O 1
ATOM 847 N N . ALA A 1 123 ? 11.579 3.245 7.743 1.00 12.10 123 ALA A N 1
ATOM 848 C CA . ALA A 1 123 ? 12.844 2.682 7.217 1.00 11.84 123 ALA A CA 1
ATOM 849 C C . ALA A 1 123 ? 12.532 1.541 6.252 1.00 11.79 123 ALA A C 1
ATOM 850 O O . ALA A 1 123 ? 11.467 0.909 6.397 1.00 11.45 123 ALA A O 1
ATOM 852 N N . SER A 1 124 ? 13.443 1.267 5.312 1.00 11.50 124 SER A N 1
ATOM 853 C CA . SER A 1 124 ? 13.402 0.032 4.488 1.00 11.76 124 SER A CA 1
ATOM 854 C C . SER A 1 124 ? 13.570 -1.208 5.384 1.00 11.15 124 SER A C 1
ATOM 855 O O . SER A 1 124 ? 13.013 -2.241 5.064 1.00 12.32 124 SER A O 1
ATOM 858 N N . HIS A 1 125 ? 14.416 -1.104 6.407 1.00 11.62 125 HIS A N 1
ATOM 859 C CA . HIS A 1 125 ? 14.804 -2.208 7.320 1.00 11.63 125 HIS A CA 1
ATOM 860 C C . HIS A 1 125 ? 14.932 -1.694 8.757 1.00 11.38 125 HIS A C 1
ATOM 861 O O . HIS A 1 125 ? 15.306 -0.529 8.972 1.00 11.86 125 HIS A O 1
ATOM 868 N N . VAL A 1 126 ? 14.654 -2.567 9.697 1.00 10.52 126 VAL A N 1
ATOM 869 C CA . VAL A 1 126 ? 14.810 -2.297 11.145 1.00 10.99 126 VAL A CA 1
ATOM 870 C C . VAL A 1 126 ? 15.402 -3.539 11.806 1.00 11.62 126 VAL A C 1
ATOM 871 O O . VAL A 1 126 ? 14.922 -4.658 11.522 1.00 11.53 126 VAL A O 1
ATOM 875 N N . VAL A 1 127 ? 16.440 -3.317 12.620 1.00 12.95 127 VAL A N 1
ATOM 876 C CA . VAL A 1 127 ? 17.121 -4.361 13.427 1.00 12.60 127 VAL A CA 1
ATOM 877 C C . VAL A 1 127 ? 16.406 -4.381 14.781 1.00 12.50 127 VAL A C 1
ATOM 878 O O . VAL A 1 127 ? 16.371 -3.345 15.504 1.00 14.57 127 VAL A O 1
ATOM 882 N N . VAL A 1 128 ? 15.788 -5.504 15.101 1.00 11.21 128 VAL A N 1
ATOM 883 C CA . VAL A 1 128 ? 15.065 -5.634 16.383 1.00 11.25 128 VAL A CA 1
ATOM 884 C C . VAL A 1 128 ? 15.503 -6.911 17.074 1.00 11.35 128 VAL A C 1
ATOM 885 O O . VAL A 1 128 ? 15.853 -7.891 16.428 1.00 10.46 128 VAL A O 1
ATOM 889 N N . PRO A 1 129 ? 15.336 -6.985 18.406 1.00 12.19 129 PRO A N 1
ATOM 890 C CA . PRO A 1 129 ? 15.459 -8.257 19.112 1.00 12.02 129 PRO A CA 1
ATOM 891 C C . PRO A 1 129 ? 14.373 -9.204 18.595 1.00 13.20 129 PRO A C 1
ATOM 892 O O . PRO A 1 129 ? 13.296 -8.738 18.235 1.00 12.76 129 PRO A O 1
ATOM 896 N N . ALA A 1 130 ? 14.666 -10.499 18.553 1.00 13.54 130 ALA A N 1
ATOM 897 C CA . ALA A 1 130 ? 13.696 -11.494 18.052 1.00 14.19 130 ALA A CA 1
ATOM 898 C C . ALA A 1 130 ? 12.635 -11.754 19.117 1.00 15.47 130 ALA A C 1
ATOM 899 O O . ALA A 1 130 ? 11.585 -12.240 18.736 1.00 16.92 130 ALA A O 1
ATOM 901 N N . ARG A 1 131 ? 12.839 -11.391 20.386 1.00 18.50 131 ARG A N 1
ATOM 902 C CA . ARG A 1 131 ? 11.866 -11.753 21.457 1.00 18.81 131 ARG A CA 1
ATOM 903 C C . ARG A 1 131 ? 10.460 -11.183 21.155 1.00 16.72 131 ARG A C 1
ATOM 904 O O . ARG A 1 131 ? 10.318 -9.988 20.792 1.00 17.23 131 ARG A O 1
ATOM 912 N N . GLY A 1 132 ? 9.444 -12.047 21.220 1.00 12.82 132 GLY A N 1
ATOM 913 C CA . GLY A 1 132 ? 8.037 -11.627 21.120 1.00 11.95 132 GLY A CA 1
ATOM 914 C C . GLY A 1 132 ? 7.552 -11.360 19.698 1.00 10.90 132 GLY A C 1
ATOM 915 O O . GLY A 1 132 ? 6.400 -10.869 19.565 1.00 10.44 132 GLY A O 1
ATOM 916 N N . LEU A 1 133 ? 8.324 -11.674 18.659 1.00 10.42 133 LEU A N 1
ATOM 917 C CA . LEU A 1 133 ? 7.851 -11.481 17.263 1.00 10.18 133 LEU A CA 1
ATOM 918 C C . LEU A 1 133 ? 6.583 -12.306 17.048 1.00 10.93 133 LEU A C 1
ATOM 919 O O . LEU A 1 133 ? 6.498 -13.436 17.577 1.00 11.61 133 LEU A O 1
ATOM 924 N N . CYS A 1 134 ? 5.623 -11.755 16.303 1.00 10.64 134 CYS A N 1
ATOM 925 C CA . CYS A 1 134 ? 4.354 -12.437 15.991 1.00 10.40 134 CYS A CA 1
ATOM 926 C C . CYS A 1 134 ? 4.389 -12.926 14.547 1.00 10.45 134 CYS A C 1
ATOM 927 O O . CYS A 1 134 ? 4.404 -12.099 13.660 1.00 8.06 134 CYS A O 1
ATOM 930 N N . PRO A 1 135 ? 4.353 -14.251 14.271 1.00 11.27 135 PRO A N 1
ATOM 931 C CA . PRO A 1 135 ? 4.294 -14.731 12.886 1.00 12.14 135 PRO A CA 1
ATOM 932 C C . PRO A 1 135 ? 2.961 -14.381 12.214 1.00 13.19 135 PRO A C 1
ATOM 933 O O . PRO A 1 135 ? 1.921 -14.355 12.896 1.00 14.22 135 PRO A O 1
ATOM 937 N N . VAL A 1 136 ? 2.984 -14.117 10.908 1.00 12.86 136 VAL A N 1
ATOM 938 C CA . VAL A 1 136 ? 1.749 -13.849 10.117 1.00 14.15 136 VAL A CA 1
ATOM 939 C C . VAL A 1 136 ? 1.595 -15.026 9.151 1.00 16.20 136 VAL A C 1
ATOM 940 O O . VAL A 1 136 ? 2.601 -15.324 8.469 1.00 15.56 136 VAL A O 1
ATOM 944 N N . ASP A 1 137 ? 0.437 -15.697 9.180 1.00 16.13 137 ASP A N 1
ATOM 945 C CA . ASP A 1 137 ? 0.038 -16.739 8.196 1.00 20.12 137 ASP A CA 1
ATOM 946 C C . ASP A 1 137 ? -0.305 -16.043 6.883 1.00 19.29 137 ASP A C 1
ATOM 947 O O . ASP A 1 137 ? -1.342 -15.375 6.818 1.00 24.06 137 ASP A O 1
ATOM 952 N N . GLU A 1 138 ? 0.550 -16.171 5.871 1.00 21.04 138 GLU A N 1
ATOM 953 C CA . GLU A 1 138 ? 0.500 -15.315 4.652 1.00 22.95 138 GLU A CA 1
ATOM 954 C C . GLU A 1 138 ? -0.698 -15.707 3.771 1.00 23.50 138 GLU A C 1
ATOM 955 O O . GLU A 1 138 ? -1.355 -14.798 3.195 1.00 25.72 138 GLU A O 1
ATOM 961 N N . ALA A 1 139 ? -0.989 -16.996 3.700 1.00 24.54 139 ALA A N 1
ATOM 962 C CA . ALA A 1 139 ? -2.211 -17.546 3.062 1.00 24.86 139 ALA A CA 1
ATOM 963 C C . ALA A 1 139 ? -3.451 -16.829 3.621 1.00 26.66 139 ALA A C 1
ATOM 964 O O . ALA A 1 139 ? -4.207 -16.244 2.826 1.00 23.15 139 ALA A O 1
ATOM 966 N N . ARG A 1 140 ? -3.619 -16.840 4.949 1.00 26.64 140 ARG A N 1
ATOM 967 C CA . ARG A 1 140 ? -4.818 -16.296 5.645 1.00 24.97 140 ARG A CA 1
ATOM 968 C C . ARG A 1 140 ? -4.933 -14.793 5.391 1.00 26.94 140 ARG A C 1
ATOM 969 O O . ARG A 1 140 ? -6.074 -14.313 5.182 1.00 28.97 140 ARG A O 1
ATOM 977 N N . LEU A 1 141 ? -3.799 -14.078 5.394 1.00 23.98 141 LEU A N 1
ATOM 978 C CA . LEU A 1 141 ? -3.711 -12.619 5.127 1.00 26.18 141 LEU A CA 1
ATOM 979 C C . LEU A 1 141 ? -4.293 -12.314 3.736 1.00 27.21 141 LEU A C 1
ATOM 980 O O . LEU A 1 141 ? -5.067 -11.324 3.607 1.00 27.78 141 LEU A O 1
ATOM 985 N N . ALA A 1 142 ? -3.856 -13.071 2.721 1.00 29.73 142 ALA A N 1
ATOM 986 C CA . ALA A 1 142 ? -4.167 -12.835 1.286 1.00 28.52 142 ALA A CA 1
ATOM 987 C C . ALA A 1 142 ? -5.670 -13.018 1.066 1.00 29.03 142 ALA A C 1
ATOM 988 O O . ALA A 1 142 ? -6.287 -12.107 0.485 1.00 29.61 142 ALA A O 1
ATOM 990 N N . ALA A 1 143 ? -6.207 -14.153 1.519 1.00 27.93 143 ALA A N 1
ATOM 991 C CA . ALA A 1 143 ? -7.654 -14.465 1.563 1.00 30.90 143 ALA A CA 1
ATOM 992 C C . ALA A 1 143 ? -8.451 -13.211 1.94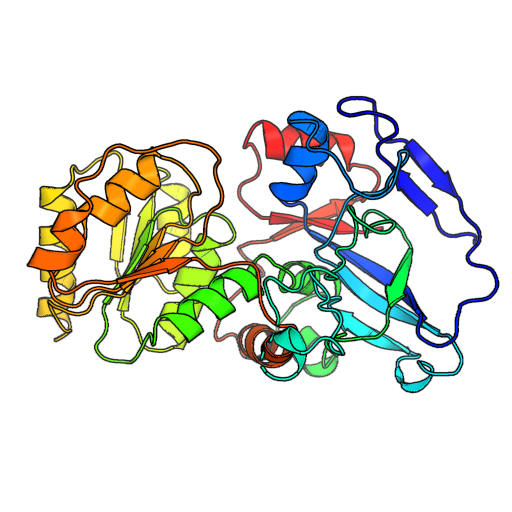8 1.00 32.63 143 ALA A C 1
ATOM 993 O O . ALA A 1 143 ? -9.396 -12.875 1.221 1.00 38.64 143 ALA A O 1
ATOM 995 N N . ALA A 1 144 ? -8.071 -12.543 3.036 1.00 30.85 144 ALA A N 1
ATOM 996 C CA . ALA A 1 144 ? -8.875 -11.506 3.720 1.00 28.79 144 ALA A CA 1
ATOM 997 C C . ALA A 1 144 ? -8.775 -10.172 2.978 1.00 30.32 144 ALA A C 1
ATOM 998 O O . ALA A 1 144 ? -9.374 -9.180 3.485 1.00 27.38 144 ALA A O 1
ATOM 1000 N N . GLY A 1 145 ? -8.041 -10.129 1.857 1.00 26.90 145 GLY A N 1
ATOM 1001 C CA . GLY A 1 145 ? -7.905 -8.914 1.030 1.00 27.18 145 GLY A CA 1
ATOM 1002 C C . GLY A 1 145 ? -7.041 -7.881 1.713 1.00 27.54 145 GLY A C 1
ATOM 1003 O O . GLY A 1 145 ? -7.330 -6.666 1.558 1.00 32.21 145 GLY A O 1
ATOM 1004 N N . LEU A 1 146 ? -6.007 -8.349 2.433 1.00 28.53 146 LEU A N 1
ATOM 1005 C CA . LEU A 1 146 ? -5.066 -7.532 3.244 1.00 28.31 146 LEU A CA 1
ATOM 1006 C C . LEU A 1 146 ? -3.637 -7.734 2.722 1.00 25.61 146 LEU A C 1
ATOM 1007 O O . LEU A 1 146 ? -3.299 -8.883 2.439 1.00 25.89 146 LEU A O 1
ATOM 1012 N N . GLN A 1 147 ? -2.859 -6.646 2.648 1.00 25.13 147 GLN A N 1
ATOM 1013 C CA . GLN A 1 147 ? -1.388 -6.628 2.376 1.00 23.79 147 GLN A CA 1
ATOM 1014 C C . GLN A 1 147 ? -0.653 -7.014 3.677 1.00 22.05 147 GLN A C 1
ATOM 1015 O O . GLN A 1 147 ? -1.248 -6.874 4.742 1.00 21.22 147 GLN A O 1
ATOM 1017 N N . LEU A 1 148 ? 0.585 -7.513 3.618 1.00 20.75 148 LEU A N 1
ATOM 1018 C CA . LEU A 1 148 ? 1.395 -7.676 4.861 1.00 16.02 148 LEU A CA 1
ATOM 1019 C C . LEU A 1 148 ? 1.564 -6.292 5.521 1.00 16.18 148 LEU A C 1
ATOM 1020 O O . LEU A 1 148 ? 1.512 -6.219 6.776 1.00 16.86 148 LEU A O 1
ATOM 1025 N N . ALA A 1 149 ? 1.711 -5.209 4.744 1.00 15.59 149 ALA A N 1
ATOM 1026 C CA . ALA A 1 149 ? 1.822 -3.811 5.230 1.00 16.27 149 ALA A CA 1
ATOM 1027 C C . ALA A 1 149 ? 0.644 -3.443 6.149 1.00 15.51 149 ALA A C 1
ATOM 1028 O O . ALA A 1 149 ? 0.846 -2.706 7.092 1.00 14.46 149 ALA A O 1
ATOM 1030 N N . ASP A 1 150 ? -0.556 -3.904 5.803 1.00 16.68 150 ASP A N 1
ATOM 1031 C CA . ASP A 1 150 ? -1.836 -3.574 6.483 1.00 15.96 150 ASP A CA 1
ATOM 1032 C C . ASP A 1 150 ? -1.812 -4.029 7.946 1.00 14.18 150 ASP A C 1
ATOM 1033 O O . ASP A 1 150 ? -2.354 -3.310 8.742 1.00 13.94 150 ASP A O 1
ATOM 1038 N N . VAL A 1 151 ? -1.193 -5.163 8.270 1.00 13.67 151 VAL A N 1
ATOM 1039 C CA . VAL A 1 151 ? -1.259 -5.708 9.665 1.00 12.71 151 VAL A CA 1
ATOM 1040 C C . VAL A 1 151 ? -0.186 -5.067 10.557 1.00 12.97 151 VAL A C 1
ATOM 1041 O O . VAL A 1 151 ? -0.178 -5.337 11.777 1.00 12.68 151 VAL A O 1
ATOM 1045 N N . SER A 1 152 ? 0.644 -4.177 10.021 1.00 12.56 152 SER A N 1
ATOM 1046 C CA . SER A 1 152 ? 1.543 -3.285 10.804 1.00 12.34 152 SER A CA 1
ATOM 1047 C C . SER A 1 152 ? 0.808 -2.667 12.009 1.00 12.05 152 SER A C 1
ATOM 1048 O O . SER A 1 152 ? 1.341 -2.718 13.143 1.00 12.00 152 SER A O 1
ATOM 1051 N N . VAL A 1 153 ? -0.440 -2.221 11.843 1.00 12.27 153 VAL A N 1
ATOM 1052 C CA . VAL A 1 153 ? -1.188 -1.486 12.909 1.00 12.43 153 VAL A CA 1
ATOM 1053 C C . VAL A 1 153 ? -1.804 -2.460 13.918 1.00 12.31 153 VAL A C 1
ATOM 1054 O O . VAL A 1 153 ? -2.376 -2.017 14.929 1.00 12.21 153 VAL A O 1
ATOM 1058 N N . VAL A 1 154 ? -1.677 -3.755 13.702 1.00 11.98 154 VAL A N 1
ATOM 1059 C CA . VAL A 1 154 ? -1.967 -4.692 14.812 1.00 11.86 154 VAL A CA 1
ATOM 1060 C C . VAL A 1 154 ? -1.049 -4.340 16.010 1.00 11.13 154 VAL A C 1
ATOM 1061 O O . VAL A 1 154 ? -1.571 -4.334 17.127 1.00 11.22 154 VAL A O 1
ATOM 1065 N N . ALA A 1 155 ? 0.216 -3.973 15.780 1.00 10.54 155 ALA A N 1
ATOM 1066 C CA . ALA A 1 155 ? 1.130 -3.473 16.837 1.00 10.70 155 ALA A CA 1
ATOM 1067 C C . ALA A 1 155 ? 0.573 -2.150 17.371 1.00 11.69 155 ALA A C 1
ATOM 1068 O 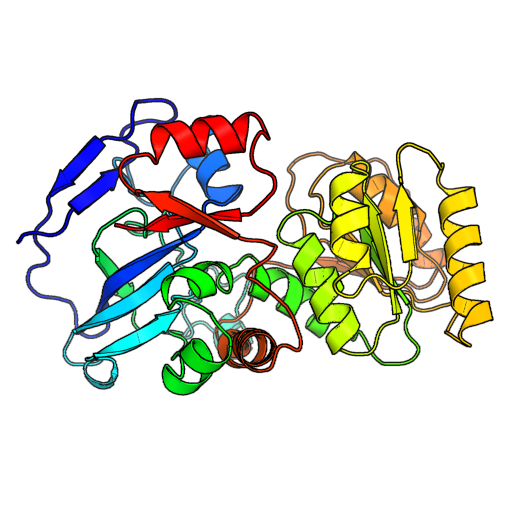O . ALA A 1 155 ? 0.378 -1.206 16.560 1.00 11.29 155 ALA A O 1
ATOM 1070 N N . ASP A 1 156 ? 0.310 -2.113 18.680 1.00 11.76 156 ASP A N 1
ATOM 1071 C CA . ASP A 1 156 ? -0.268 -0.966 19.426 1.00 12.31 156 ASP A CA 1
ATOM 1072 C C . ASP A 1 156 ? -1.735 -0.748 19.036 1.00 11.93 156 ASP A C 1
ATOM 1073 O O . ASP A 1 156 ? -2.580 -0.847 19.925 1.00 10.89 156 ASP A O 1
ATOM 1078 N N . ALA A 1 157 ? -2.069 -0.380 17.789 1.00 11.99 157 ALA A N 1
ATOM 1079 C CA . ALA A 1 157 ? -3.410 0.206 17.504 1.00 12.17 157 ALA A CA 1
ATOM 1080 C C . ALA A 1 157 ? -4.502 -0.834 17.777 1.00 11.44 157 ALA A C 1
ATOM 1081 O O . ALA A 1 157 ? -5.515 -0.449 18.383 1.00 10.96 157 ALA A O 1
ATOM 1083 N N . VAL A 1 158 ? -4.262 -2.109 17.448 1.00 10.27 158 VAL A N 1
ATOM 1084 C CA . VAL A 1 158 ? -5.207 -3.221 17.722 1.00 10.51 158 VAL A CA 1
ATOM 1085 C C . VAL A 1 158 ? -4.915 -3.854 19.092 1.00 10.14 158 VAL A C 1
ATOM 1086 O O . VAL A 1 158 ? -5.898 -4.163 19.793 1.00 10.73 158 VAL A O 1
ATOM 1090 N N . THR A 1 159 ? -3.642 -4.076 19.431 1.00 8.96 159 THR A N 1
ATOM 1091 C CA . THR A 1 159 ? -3.224 -4.895 20.601 1.00 9.25 159 THR A CA 1
ATOM 1092 C C . THR A 1 159 ? -3.473 -4.128 21.891 1.00 9.17 159 THR A C 1
ATOM 1093 O O . THR A 1 159 ? -3.870 -4.778 22.839 1.00 9.96 159 THR A O 1
ATOM 1097 N N . THR A 1 160 ? -3.237 -2.819 21.937 1.00 9.79 160 THR A N 1
ATOM 1098 C CA . THR A 1 160 ? -3.478 -1.987 23.142 1.00 10.43 160 THR A CA 1
ATOM 1099 C C . THR A 1 160 ? -4.922 -2.183 23.623 1.00 10.48 160 THR A C 1
ATOM 1100 O O . THR A 1 160 ? -5.144 -2.556 24.782 1.00 8.24 160 THR A O 1
ATOM 1104 N N . PRO A 1 161 ? -5.959 -1.916 22.792 1.00 10.65 161 PRO A N 1
ATOM 1105 C CA . PRO A 1 161 ? -7.335 -2.130 23.230 1.00 10.46 161 PRO A CA 1
ATOM 1106 C C . PRO A 1 161 ? -7.675 -3.617 23.404 1.00 10.29 161 PRO A C 1
ATOM 1107 O O . PRO A 1 161 ? -8.499 -3.899 24.222 1.00 10.89 161 PRO A O 1
ATOM 1111 N N . TYR A 1 162 ? -7.039 -4.536 22.675 1.00 10.20 162 TYR A N 1
ATOM 1112 C CA . TYR A 1 162 ? -7.239 -5.993 22.894 1.00 9.86 162 TYR A CA 1
ATOM 1113 C C . TYR A 1 162 ? -6.883 -6.289 24.360 1.00 9.90 162 TYR A C 1
ATOM 1114 O O . TYR A 1 162 ? -7.706 -6.872 25.054 1.00 7.98 162 TYR A O 1
ATOM 1123 N N . GLN A 1 163 ? -5.707 -5.827 24.810 1.00 10.40 163 GLN A N 1
ATOM 1124 C CA . GLN A 1 163 ? -5.247 -5.999 26.222 1.00 11.90 163 GLN A CA 1
ATOM 1125 C C . GLN A 1 163 ? -6.305 -5.443 27.191 1.00 11.43 163 GLN A C 1
ATOM 1126 O O . GLN A 1 163 ? -6.706 -6.176 28.166 1.00 11.51 163 GLN A O 1
ATOM 1132 N N . ALA A 1 164 ? -6.779 -4.220 26.935 1.00 11.17 164 ALA A N 1
ATOM 1133 C CA . ALA A 1 164 ? -7.754 -3.489 27.774 1.00 10.85 164 ALA A CA 1
ATOM 1134 C C . ALA A 1 164 ? -9.084 -4.230 27.847 1.00 10.27 164 ALA A C 1
ATOM 1135 O O . ALA A 1 164 ? -9.641 -4.274 28.935 1.00 10.81 164 ALA A O 1
ATOM 1137 N N . VAL A 1 165 ? -9.576 -4.760 26.729 1.00 10.10 165 VAL A N 1
ATOM 1138 C CA . VAL A 1 165 ? -10.869 -5.489 26.686 1.00 10.72 165 VAL A CA 1
ATOM 1139 C C . VAL A 1 165 ? -10.706 -6.804 27.460 1.00 11.15 165 VAL A C 1
ATOM 1140 O O . VAL A 1 165 ? -11.591 -7.182 28.252 1.00 10.12 165 VAL A O 1
ATOM 1144 N N . LEU A 1 166 ? -9.605 -7.496 27.218 1.00 11.63 166 LEU A N 1
ATOM 1145 C CA . LEU A 1 166 ? -9.353 -8.797 27.870 1.00 12.83 166 LEU A CA 1
ATOM 1146 C C . LEU A 1 166 ? -9.321 -8.561 29.383 1.00 13.05 166 LEU A C 1
ATOM 1147 O O . LEU A 1 166 ? -10.051 -9.286 30.116 1.00 12.06 166 LEU A O 1
ATOM 1152 N N . GLN A 1 167 ? -8.561 -7.561 29.819 1.00 13.22 167 GLN A N 1
ATOM 1153 C CA . GLN A 1 167 ? -8.326 -7.227 31.260 1.00 14.95 167 GLN A CA 1
ATOM 1154 C C . GLN A 1 167 ? -9.632 -6.788 31.936 1.00 14.92 167 GLN A C 1
ATOM 1155 O O . GLN A 1 167 ? -9.771 -7.004 33.162 1.00 12.83 167 GLN A O 1
ATOM 1161 N N . ALA A 1 168 ? -10.617 -6.262 31.198 1.00 14.03 168 ALA A N 1
ATOM 1162 C CA . ALA A 1 168 ? -11.862 -5.752 31.825 1.00 15.13 168 ALA A CA 1
ATOM 1163 C C . ALA A 1 168 ? -12.895 -6.883 31.991 1.00 16.52 168 ALA A C 1
ATOM 1164 O O . ALA A 1 168 ? -13.914 -6.659 32.661 1.00 14.45 168 ALA A O 1
ATOM 1166 N N . GLY A 1 169 ? -12.641 -8.076 31.446 1.00 15.99 169 GLY A N 1
ATOM 1167 C CA . GLY A 1 169 ? -13.536 -9.234 31.620 1.00 17.52 169 GLY A CA 1
ATOM 1168 C C . GLY A 1 169 ? -14.830 -9.038 30.862 1.00 19.32 169 GLY A C 1
ATOM 1169 O O . GLY A 1 169 ? -15.900 -9.383 31.420 1.00 18.58 169 GLY A O 1
ATOM 1170 N N . VAL A 1 170 ? -14.714 -8.404 29.691 1.00 21.15 170 VAL A N 1
ATOM 1171 C CA . VAL A 1 170 ? -15.834 -8.083 28.765 1.00 24.65 170 VAL A CA 1
ATOM 1172 C C . VAL A 1 170 ? -16.379 -9.422 28.323 1.00 28.49 170 VAL A C 1
ATOM 1173 O O . VAL A 1 170 ? -15.571 -10.181 27.723 1.00 28.29 170 VAL A O 1
ATOM 1177 N N . GLU A 1 171 ? -17.653 -9.678 28.636 1.00 34.90 171 GLU A N 1
ATOM 1178 C CA . GLU A 1 171 ? -18.338 -10.977 28.416 1.00 37.14 171 GLU A CA 1
ATOM 1179 C C . GLU A 1 171 ? -19.744 -10.748 27.852 1.00 39.75 171 GLU A C 1
ATOM 1180 O O . GLU A 1 171 ? -20.325 -9.682 28.051 1.00 35.09 171 GLU A O 1
ATOM 1186 N N . PRO A 1 172 ? -20.315 -11.738 27.114 1.00 39.30 172 PRO A N 1
ATOM 1187 C CA . PRO A 1 172 ? -21.726 -11.709 26.696 1.00 36.79 172 PRO A CA 1
ATOM 1188 C C . PRO A 1 172 ? -22.729 -11.269 27.778 1.00 36.23 172 PRO A C 1
ATOM 1189 O O . PRO A 1 172 ? -22.561 -11.646 28.923 1.00 39.09 172 PRO A O 1
ATOM 1193 N N . GLY A 1 173 ? -23.750 -10.495 27.388 1.00 30.77 173 GLY A N 1
ATOM 1194 C CA . GLY A 1 173 ? -24.698 -9.859 28.319 1.00 27.99 173 GLY A CA 1
ATOM 1195 C C . GLY A 1 173 ? -24.274 -8.438 28.646 1.00 25.06 173 GLY A C 1
ATOM 1196 O O . GLY A 1 173 ? -25.179 -7.584 28.827 1.00 28.33 173 GLY A O 1
ATOM 1197 N N . ASP A 1 174 ? -22.962 -8.179 28.660 1.00 20.81 174 ASP A N 1
ATOM 1198 C CA . ASP A 1 174 ? -22.355 -6.853 28.946 1.00 19.49 174 ASP A CA 1
ATOM 1199 C C . ASP A 1 174 ? -22.714 -5.812 27.886 1.00 17.90 174 ASP A C 1
ATOM 1200 O O . ASP A 1 174 ? -22.803 -6.137 26.675 1.00 18.43 174 ASP A O 1
ATOM 1205 N N . VAL A 1 175 ? -22.881 -4.594 28.372 1.00 17.24 175 VAL A N 1
ATOM 1206 C CA . VAL A 1 175 ? -22.765 -3.341 27.584 1.00 17.90 175 VAL A CA 1
ATOM 1207 C C . VAL A 1 175 ? -21.336 -2.843 27.699 1.00 16.78 175 VAL A C 1
ATOM 1208 O O . VAL A 1 175 ? -20.868 -2.611 28.826 1.00 16.14 175 VAL A O 1
ATOM 1212 N N . ALA A 1 176 ? -20.686 -2.677 26.561 1.00 15.89 176 ALA A N 1
ATOM 1213 C CA . ALA A 1 176 ? -19.387 -1.992 26.450 1.00 15.68 176 ALA A CA 1
ATOM 1214 C C . ALA A 1 176 ? -19.660 -0.580 25.936 1.00 16.32 176 ALA A C 1
ATOM 1215 O O . ALA A 1 176 ? -20.499 -0.475 25.002 1.00 18.17 176 ALA A O 1
ATOM 1217 N N . VAL A 1 177 ? -19.029 0.426 26.558 1.00 15.15 177 VAL A N 1
ATOM 1218 C CA . VAL A 1 177 ? -19.122 1.874 26.191 1.00 15.99 177 VAL A CA 1
ATOM 1219 C C . VAL A 1 177 ? -17.731 2.401 25.896 1.00 15.84 177 VAL A C 1
ATOM 1220 O O . VAL A 1 177 ? -16.900 2.487 26.836 1.00 16.19 177 VAL A O 1
ATOM 1224 N N . VAL A 1 178 ? -17.462 2.790 24.651 1.00 15.26 178 VAL A N 1
ATOM 1225 C CA . VAL A 1 178 ? -16.113 3.346 24.369 1.00 16.02 178 VAL A CA 1
ATOM 1226 C C . VAL A 1 178 ? -16.235 4.799 23.937 1.00 15.97 178 VAL A C 1
ATOM 1227 O O . VAL A 1 178 ? -17.032 5.105 23.023 1.00 16.58 178 VAL A O 1
ATOM 1231 N N . ILE A 1 179 ? -15.486 5.626 24.653 1.00 16.39 179 ILE A N 1
ATOM 1232 C CA . ILE A 1 179 ? -15.392 7.091 24.454 1.00 17.57 179 ILE A CA 1
ATOM 1233 C C . ILE A 1 179 ? -14.153 7.383 23.613 1.00 18.09 179 ILE A C 1
ATOM 1234 O O . ILE A 1 179 ? -13.033 7.124 24.085 1.00 18.28 179 ILE A O 1
ATOM 1239 N N . GLY A 1 180 ? -14.353 7.978 22.436 1.00 18.92 180 GLY A N 1
ATOM 1240 C CA . GLY A 1 180 ? -13.259 8.302 21.506 1.00 19.53 180 GLY A CA 1
ATOM 1241 C C . GLY A 1 180 ? -13.011 7.132 20.596 1.00 20.12 180 GLY A C 1
ATOM 1242 O O . GLY A 1 180 ? -12.342 6.196 21.014 1.00 20.79 180 GLY A O 1
ATOM 1243 N N . VAL A 1 181 ? -13.548 7.176 19.384 1.00 21.47 181 VAL A N 1
ATOM 1244 C CA . VAL A 1 181 ? -13.710 5.973 18.530 1.00 23.38 181 VAL A CA 1
ATOM 1245 C C . VAL A 1 181 ? -12.803 6.071 17.294 1.00 22.97 181 VAL A C 1
ATOM 1246 O O . VAL A 1 181 ? -12.871 5.183 16.444 1.00 23.38 181 VAL A O 1
ATOM 1250 N N . GLY A 1 182 ? -11.897 7.054 17.271 1.00 24.18 182 GLY A N 1
ATOM 1251 C CA . GLY A 1 182 ? -10.735 7.076 16.366 1.00 26.69 182 GLY A CA 1
ATOM 1252 C C . GLY A 1 182 ? -9.638 6.161 16.878 1.00 26.35 182 GLY A C 1
ATOM 1253 O O . GLY A 1 182 ? -9.518 5.990 18.116 1.00 29.49 182 GLY A O 1
ATOM 1254 N N . GLY A 1 183 ? -8.884 5.568 15.957 1.00 26.81 183 GLY A N 1
ATOM 1255 C CA . GLY A 1 183 ? -7.702 4.730 16.222 1.00 26.12 183 GLY A CA 1
ATOM 1256 C C . GLY A 1 183 ? -7.994 3.627 17.218 1.00 23.97 183 GLY A C 1
ATOM 1257 O O . GLY A 1 183 ? -8.805 2.731 16.905 1.00 24.20 183 GLY A O 1
ATOM 1258 N N . VAL A 1 184 ? -7.339 3.684 18.376 1.00 20.86 184 VAL A N 1
ATOM 1259 C CA . VAL A 1 184 ? -7.398 2.619 19.417 1.00 18.75 184 VAL A CA 1
ATOM 1260 C C . VAL A 1 184 ? -8.864 2.354 19.813 1.00 16.45 184 VAL A C 1
ATOM 1261 O O . VAL A 1 184 ? -9.239 1.179 19.952 1.00 17.24 184 VAL A O 1
ATOM 1265 N N . GLY A 1 185 ? -9.650 3.407 20.016 1.00 15.49 185 GLY A N 1
ATOM 1266 C CA . GLY A 1 185 ? -11.077 3.326 20.384 1.00 14.53 185 GLY A CA 1
ATOM 1267 C C . GLY A 1 185 ? -11.900 2.605 19.335 1.00 14.00 185 GLY A C 1
ATOM 1268 O O . GLY A 1 185 ? -12.805 1.844 19.696 1.00 13.11 185 GLY A O 1
ATOM 1269 N N . GLY A 1 186 ? -11.633 2.853 18.050 1.00 12.85 186 GLY A N 1
ATOM 1270 C CA . GLY A 1 186 ? -12.263 2.075 16.978 1.00 13.24 186 GLY A CA 1
ATOM 1271 C C . GLY A 1 186 ? -12.051 0.584 17.170 1.00 13.61 186 GLY A C 1
ATOM 1272 O O . GLY A 1 186 ? -13.016 -0.170 17.057 1.00 13.55 186 GLY A O 1
ATOM 1273 N N . TYR A 1 187 ? -10.826 0.148 17.473 1.00 13.72 187 TYR A N 1
ATOM 1274 C CA . TYR A 1 187 ? -10.541 -1.294 17.688 1.00 14.06 187 TYR A CA 1
ATOM 1275 C C . TYR A 1 187 ? -11.135 -1.774 19.023 1.00 13.58 187 TYR A C 1
ATOM 1276 O O . TYR A 1 187 ? -11.499 -2.935 19.077 1.00 13.14 187 TYR A O 1
ATOM 1285 N N . ALA A 1 188 ? -11.217 -0.937 20.060 1.00 14.22 188 ALA A N 1
ATOM 1286 C CA . ALA A 1 188 ? -11.896 -1.315 21.330 1.00 14.51 188 ALA A CA 1
ATOM 1287 C C . ALA A 1 188 ? -13.365 -1.679 21.025 1.00 14.15 188 ALA A C 1
ATOM 1288 O O . ALA A 1 188 ? -13.871 -2.695 21.504 1.00 14.33 188 ALA A O 1
ATOM 1290 N N . VAL A 1 189 ? -14.027 -0.886 20.184 1.00 14.54 189 VAL A N 1
ATOM 1291 C CA . VAL A 1 189 ? -15.419 -1.170 19.727 1.00 14.64 189 VAL A CA 1
ATOM 1292 C C . VAL A 1 189 ? -15.412 -2.543 19.063 1.00 14.47 189 VAL A C 1
ATOM 1293 O O . VAL A 1 189 ? -16.204 -3.404 19.463 1.00 14.59 189 VAL A O 1
ATOM 1297 N N . GLN A 1 190 ? -14.547 -2.759 18.064 1.00 13.43 190 GLN A N 1
ATOM 1298 C CA . GLN A 1 190 ? -14.619 -3.995 17.242 1.00 14.58 190 GLN A CA 1
ATOM 1299 C C . GLN A 1 190 ? -14.343 -5.211 18.133 1.00 14.60 190 GLN A C 1
ATOM 1300 O O . GLN A 1 190 ? -14.997 -6.269 17.980 1.00 13.12 190 GLN A O 1
ATOM 1306 N N . ILE A 1 191 ? -13.376 -5.075 19.043 1.00 14.43 191 ILE A N 1
ATOM 1307 C CA . ILE A 1 191 ? -12.935 -6.223 19.893 1.00 14.14 191 ILE A CA 1
ATOM 1308 C C . ILE A 1 191 ? -13.987 -6.508 20.972 1.00 13.14 191 ILE A C 1
ATOM 1309 O O . ILE A 1 191 ? -14.330 -7.674 21.155 1.00 13.63 191 ILE A O 1
ATOM 1314 N N . ALA A 1 192 ? -14.510 -5.497 21.642 1.00 13.45 192 ALA A N 1
ATOM 1315 C CA . ALA A 1 192 ? -15.581 -5.692 22.649 1.00 14.39 192 AL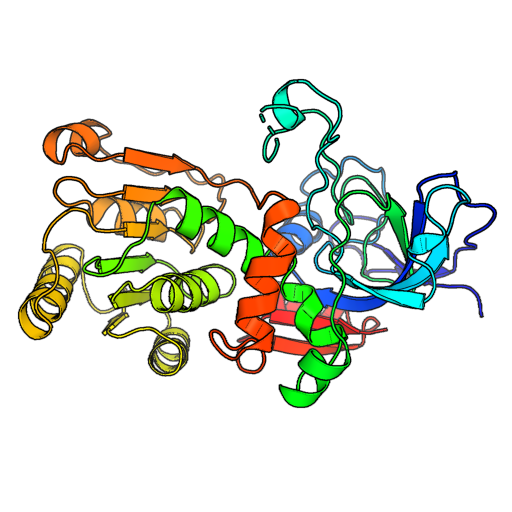A A CA 1
ATOM 1316 C C . ALA A 1 192 ? -16.736 -6.454 21.983 1.00 15.33 192 ALA A C 1
ATOM 1317 O O . ALA A 1 192 ? -17.258 -7.371 22.594 1.00 15.87 192 ALA A O 1
ATOM 1319 N N . ASN A 1 193 ? -17.065 -6.109 20.727 1.00 15.88 193 ASN A N 1
ATOM 1320 C CA . ASN A 1 193 ? -18.157 -6.748 19.953 1.00 15.74 193 ASN A CA 1
ATOM 1321 C C . ASN A 1 193 ? -17.808 -8.223 19.771 1.00 15.90 193 ASN A C 1
ATOM 1322 O O . ASN A 1 193 ? -18.671 -9.083 20.007 1.00 15.44 193 ASN A O 1
ATOM 1327 N N . ALA A 1 194 ? -16.566 -8.495 19.361 1.00 16.40 194 ALA A N 1
ATOM 1328 C CA . ALA A 1 194 ? -16.081 -9.856 19.062 1.00 17.62 194 ALA A CA 1
ATOM 1329 C C . ALA A 1 194 ? -16.146 -10.656 20.356 1.00 17.08 194 ALA A C 1
ATOM 1330 O O . ALA A 1 194 ? -16.438 -11.834 20.258 1.00 19.23 194 ALA A O 1
ATOM 1332 N N . PHE A 1 195 ? -15.862 -10.021 21.502 1.00 17.78 195 PHE A N 1
ATOM 1333 C CA . PHE A 1 195 ? -15.818 -10.676 22.843 1.00 17.42 195 PHE A CA 1
ATOM 1334 C C . PHE A 1 195 ? -17.238 -10.957 23.356 1.00 17.80 195 PHE A C 1
ATOM 1335 O O . PHE A 1 195 ? -17.365 -11.697 24.339 1.00 19.37 195 PHE A O 1
ATOM 1343 N N . GLY A 1 196 ? -18.261 -10.387 22.732 1.00 17.25 196 GLY A N 1
ATOM 1344 C CA . GLY A 1 196 ? -19.682 -10.684 23.012 1.00 17.55 196 GLY A CA 1
ATOM 1345 C C . GLY A 1 196 ? -20.483 -9.513 23.565 1.00 18.34 196 GLY A C 1
ATOM 1346 O O . GLY A 1 196 ? -21.693 -9.716 23.841 1.00 20.49 196 GLY A O 1
ATOM 1347 N N . ALA A 1 197 ? -19.868 -8.353 23.789 1.00 16.82 197 ALA A N 1
ATOM 1348 C CA . ALA A 1 197 ? -20.545 -7.153 24.324 1.00 17.63 197 ALA A CA 1
ATOM 1349 C C . ALA A 1 197 ? -21.405 -6.537 23.222 1.00 19.05 197 ALA A C 1
ATOM 1350 O O . ALA A 1 197 ? -21.041 -6.678 22.027 1.00 18.73 197 ALA A O 1
ATOM 1352 N N . SER A 1 198 ? -22.461 -5.846 23.640 1.00 19.31 198 SER A N 1
ATOM 1353 C CA . SER A 1 198 ? -23.208 -4.880 22.807 1.00 20.22 198 SER A CA 1
ATOM 1354 C C . SER A 1 198 ? -22.575 -3.508 23.013 1.00 18.79 198 SER A C 1
ATOM 1355 O O . SER A 1 198 ? -22.629 -2.974 24.138 1.00 19.38 198 SER A O 1
ATOM 1358 N N . VAL A 1 199 ? -21.938 -2.969 21.979 1.00 18.27 199 VAL A N 1
ATOM 1359 C CA . VAL A 1 199 ? -21.070 -1.773 22.145 1.00 17.38 199 VAL A CA 1
ATOM 1360 C C . VAL A 1 199 ? -21.787 -0.485 21.744 1.00 17.76 199 VAL A C 1
ATOM 1361 O O . VAL A 1 199 ? -22.427 -0.437 20.640 1.00 18.80 199 VAL A O 1
ATOM 1365 N N . VAL A 1 200 ? -21.612 0.507 22.611 1.00 17.25 200 VAL A N 1
ATOM 1366 C CA . VAL A 1 200 ? -22.015 1.927 22.441 1.00 18.08 200 VAL A CA 1
ATOM 1367 C C . VAL A 1 200 ? -20.760 2.724 22.102 1.00 18.23 200 VAL A C 1
ATOM 1368 O O . VAL A 1 200 ? -19.871 2.810 22.997 1.00 17.78 200 VAL A O 1
ATOM 1372 N N . ALA A 1 201 ? -20.744 3.327 20.913 1.00 17.60 201 ALA A N 1
ATOM 1373 C CA . ALA A 1 201 ? -19.694 4.259 20.443 1.00 18.28 201 ALA A CA 1
ATOM 1374 C C . ALA A 1 201 ? -20.121 5.690 20.761 1.00 19.81 201 ALA A C 1
ATOM 1375 O O . ALA A 1 201 ? -21.225 6.098 20.322 1.00 21.29 201 ALA A O 1
ATOM 1377 N N . ILE A 1 202 ? -19.290 6.409 21.509 1.00 19.32 202 ILE A N 1
ATOM 1378 C CA . ILE A 1 202 ? -19.474 7.840 21.855 1.00 19.84 202 ILE A CA 1
ATOM 1379 C C . ILE A 1 202 ? -18.301 8.616 21.269 1.00 22.76 202 ILE A C 1
ATOM 1380 O O . ILE A 1 202 ? -17.169 8.330 21.641 1.00 19.21 202 ILE A O 1
ATOM 1385 N N . ASP A 1 203 ? -18.580 9.605 20.426 1.00 22.65 203 ASP A N 1
ATOM 1386 C CA . ASP A 1 203 ? -17.522 10.501 19.893 1.00 24.80 203 ASP A CA 1
ATOM 1387 C C . ASP A 1 203 ? -18.170 11.847 19.578 1.00 26.49 203 ASP A C 1
ATOM 1388 O O . ASP A 1 203 ? -19.409 11.870 19.503 1.00 26.08 203 ASP A O 1
ATOM 1393 N N . VAL A 1 204 ? -17.365 12.902 19.438 1.00 28.79 204 VAL A N 1
ATOM 1394 C CA . VAL A 1 204 ? -17.812 14.264 19.009 1.00 29.22 204 VAL A CA 1
ATOM 1395 C C . VAL A 1 204 ? -17.933 14.306 17.479 1.00 29.90 204 VAL A C 1
ATOM 1396 O O . VAL A 1 204 ? -18.608 15.221 16.968 1.00 30.08 204 VAL A O 1
ATOM 1400 N N . ASP A 1 205 ? -17.362 13.329 16.767 1.00 26.94 205 ASP A N 1
ATOM 1401 C CA . ASP A 1 205 ? -17.228 13.342 15.286 1.00 28.54 205 ASP A CA 1
ATOM 1402 C C . ASP A 1 205 ? -18.267 12.425 14.650 1.00 26.85 205 ASP A C 1
ATOM 1403 O O . ASP A 1 205 ? -18.142 11.207 14.708 1.00 24.30 205 ASP A O 1
ATOM 1408 N N . PRO A 1 206 ? -19.329 12.986 14.021 1.00 28.70 206 PRO A N 1
ATOM 1409 C CA . PRO A 1 206 ? -20.355 12.185 13.356 1.00 26.85 206 PRO A CA 1
ATOM 1410 C C . PRO A 1 206 ? -19.851 11.194 12.301 1.00 25.72 206 PRO A C 1
ATOM 1411 O O . PRO A 1 206 ? -20.433 10.153 12.162 1.00 24.13 206 PRO A O 1
ATOM 1415 N N . ALA A 1 207 ? -18.798 11.535 11.561 1.00 26.78 207 ALA A N 1
ATOM 1416 C CA . ALA A 1 207 ? -18.235 10.641 10.527 1.00 26.00 207 ALA A CA 1
ATOM 1417 C C . ALA A 1 207 ? -17.644 9.389 11.204 1.00 26.43 207 ALA A C 1
ATOM 1418 O O . ALA A 1 207 ? -17.857 8.268 10.685 1.00 26.91 207 ALA A O 1
ATOM 1420 N N . LYS A 1 208 ? -16.967 9.556 12.344 1.00 26.65 208 LYS A N 1
ATOM 1421 C CA . LYS A 1 208 ? -16.368 8.425 13.107 1.00 29.04 208 LYS A CA 1
ATOM 1422 C C . LYS A 1 208 ? -17.478 7.470 13.555 1.00 27.55 208 LYS A C 1
ATOM 1423 O O . LYS A 1 208 ? -17.357 6.235 13.345 1.00 25.02 208 LYS A O 1
ATOM 1429 N N . LEU A 1 209 ? -18.546 8.040 14.099 1.00 28.77 209 LEU A N 1
ATOM 1430 C CA . LEU A 1 209 ? -19.757 7.288 14.519 1.00 28.59 209 LEU A CA 1
ATOM 1431 C C . LEU A 1 209 ? -20.329 6.507 13.334 1.00 29.08 209 LEU A C 1
ATOM 1432 O O . LEU A 1 209 ? -20.486 5.257 13.462 1.00 28.52 209 LEU A O 1
ATOM 1437 N N . GLU A 1 210 ? -20.646 7.200 12.233 1.00 28.81 210 GLU A N 1
ATOM 1438 C CA . GLU A 1 210 ? -21.160 6.564 10.990 1.00 29.84 210 GLU A CA 1
ATOM 1439 C C . GLU A 1 210 ? -20.299 5.333 10.713 1.00 28.92 210 GLU A C 1
ATOM 1440 O O . GLU A 1 210 ? -20.834 4.244 10.508 1.00 25.54 210 GLU A O 1
ATOM 1446 N N . MET A 1 211 ? -18.982 5.519 10.698 1.00 30.67 211 MET A N 1
ATOM 1447 C CA . MET A 1 211 ? -18.035 4.432 10.384 1.00 31.93 211 MET A CA 1
ATOM 1448 C C . MET A 1 211 ? -18.225 3.290 11.400 1.00 28.06 211 MET A C 1
ATOM 1449 O O . MET A 1 211 ? -18.425 2.143 10.982 1.00 26.82 211 MET A O 1
ATOM 1454 N N . MET A 1 212 ? -18.197 3.588 12.693 1.00 28.09 212 MET A N 1
ATOM 1455 C CA . MET A 1 212 ? -18.264 2.529 13.736 1.00 26.14 212 MET A CA 1
ATOM 1456 C C . MET A 1 212 ? -19.650 1.847 13.747 1.00 26.36 212 MET A C 1
ATOM 1457 O O . MET A 1 212 ? -19.700 0.624 14.004 1.00 25.15 212 MET A O 1
ATOM 1462 N N . SER A 1 213 ? -20.720 2.559 13.388 1.00 27.20 213 SER A N 1
ATOM 1463 C CA . SER A 1 213 ? -22.068 1.983 13.125 1.00 29.45 213 SER A CA 1
ATOM 1464 C C . SER A 1 213 ? -21.959 0.754 12.221 1.00 27.42 213 SER A C 1
ATOM 1465 O O . SER A 1 213 ? -22.770 -0.178 12.390 1.00 28.05 213 SER A O 1
ATOM 1468 N N . LYS A 1 214 ? -21.017 0.756 11.272 1.00 25.18 214 LYS A N 1
ATOM 1469 C CA . LYS A 1 214 ? -20.878 -0.328 10.272 1.00 24.62 214 LYS A CA 1
ATOM 1470 C C . LYS A 1 214 ? -19.914 -1.426 10.752 1.00 23.54 214 LYS A C 1
ATOM 1471 O O . LYS A 1 214 ? -19.841 -2.438 10.057 1.00 24.27 214 LYS A O 1
ATOM 1475 N N . HIS A 1 215 ? -19.223 -1.264 11.895 1.00 25.60 215 HIS A N 1
ATOM 1476 C CA . HIS A 1 215 ? -18.141 -2.187 12.354 1.00 25.32 215 HIS A CA 1
ATOM 1477 C C . HIS A 1 215 ? -18.185 -2.439 13.870 1.00 25.82 215 HIS A C 1
ATOM 1478 O O . HIS A 1 215 ? -17.120 -2.337 14.505 1.00 23.42 215 HIS A O 1
ATOM 1485 N N . GLY A 1 216 ? -19.353 -2.793 14.424 1.00 27.09 216 GLY A N 1
ATOM 1486 C CA . GLY A 1 216 ? -19.462 -3.379 15.782 1.00 26.55 216 GLY A CA 1
ATOM 1487 C C . GLY A 1 216 ? -20.187 -2.501 16.788 1.00 26.37 216 GLY A C 1
ATOM 1488 O O . GLY A 1 216 ? -20.480 -3.000 17.893 1.00 29.26 216 GLY A O 1
ATOM 1489 N N . ALA A 1 217 ? -20.412 -1.222 16.486 1.00 23.75 217 ALA A N 1
ATOM 1490 C CA . ALA A 1 217 ? -21.191 -0.323 17.357 1.00 24.03 217 ALA A CA 1
ATOM 1491 C C . ALA A 1 217 ? -22.667 -0.639 17.116 1.00 25.13 217 ALA A C 1
ATOM 1492 O O . ALA A 1 217 ? -23.139 -0.419 15.998 1.00 22.51 217 ALA A O 1
ATOM 1494 N N . ALA A 1 218 ? -23.324 -1.238 18.111 1.00 23.86 218 ALA A N 1
ATOM 1495 C CA . ALA A 1 218 ? -24.784 -1.488 18.127 1.00 24.65 218 ALA A CA 1
ATOM 1496 C C . ALA A 1 218 ? -25.534 -0.160 18.309 1.00 24.81 218 ALA A C 1
ATOM 1497 O O . ALA A 1 218 ? -26.702 -0.087 17.882 1.00 28.94 218 ALA A O 1
ATOM 1499 N N . LEU A 1 219 ? -24.898 0.831 18.931 1.00 24.34 219 LEU A N 1
ATOM 1500 C CA . LEU A 1 219 ? -25.455 2.186 19.194 1.00 25.51 219 LEU A CA 1
ATOM 1501 C C . LEU A 1 219 ? -24.362 3.237 18.945 1.00 25.46 219 LEU A C 1
ATOM 1502 O O . LEU A 1 219 ? -23.170 2.970 19.261 1.00 22.73 219 LEU A O 1
ATOM 1507 N N . THR A 1 220 ? -24.740 4.430 18.476 1.00 25.47 220 THR A N 1
ATOM 1508 C CA . THR A 1 220 ? -23.826 5.602 18.423 1.00 25.64 220 THR A CA 1
ATOM 1509 C C . THR A 1 220 ? -24.446 6.802 19.137 1.00 25.18 220 THR A C 1
ATOM 1510 O O . THR A 1 220 ? -25.667 6.993 19.040 1.00 25.78 220 THR A O 1
ATOM 1514 N N . LEU A 1 221 ? -23.628 7.541 19.881 1.00 24.23 221 LEU A N 1
ATOM 1515 C CA . LEU A 1 221 ? -24.046 8.761 20.615 1.00 26.23 221 LEU A CA 1
ATOM 1516 C C . LEU A 1 221 ? -23.036 9.882 20.365 1.00 27.92 221 LEU A C 1
ATOM 1517 O O . LEU A 1 221 ? -21.844 9.795 20.816 1.00 24.09 221 LEU A O 1
ATOM 1522 N N . ASN A 1 222 ? -23.519 10.942 19.716 1.00 27.87 222 ASN A N 1
ATOM 1523 C CA . ASN A 1 222 ? -22.733 12.166 19.456 1.00 29.03 222 ASN A CA 1
ATOM 1524 C C . ASN A 1 222 ? -22.646 12.938 20.766 1.00 30.75 222 ASN A C 1
ATOM 1525 O O . ASN A 1 222 ? -23.683 13.511 21.190 1.00 34.69 222 ASN A O 1
ATOM 1530 N N . ALA A 1 223 ? -21.461 12.970 21.372 1.00 29.21 223 ALA A N 1
ATOM 1531 C CA . ALA A 1 223 ? -21.193 13.628 22.665 1.00 31.56 223 ALA A CA 1
ATOM 1532 C C . ALA A 1 223 ? -21.292 15.152 22.527 1.00 33.53 223 ALA A C 1
ATOM 1533 O O . ALA A 1 223 ? -21.241 15.815 23.571 1.00 34.64 223 ALA A O 1
ATOM 1535 N N . ARG A 1 224 ? -21.392 15.691 21.303 1.00 34.97 224 ARG A N 1
ATOM 1536 C CA . ARG A 1 224 ? -21.636 17.147 21.080 1.00 37.93 224 ARG A CA 1
ATOM 1537 C C . ARG A 1 224 ? -23.107 17.465 21.353 1.00 35.47 224 ARG A C 1
ATOM 1538 O O . ARG A 1 224 ? -23.371 18.508 21.952 1.00 37.42 224 ARG A O 1
ATOM 1546 N N . GLU A 1 225 ? -23.998 16.595 20.875 1.00 33.15 225 GLU A N 1
ATOM 1547 C CA . GLU A 1 225 ? -25.482 16.725 20.876 1.00 34.62 225 GLU A CA 1
ATOM 1548 C C . GLU A 1 225 ? -26.077 16.547 22.284 1.00 35.47 225 GLU A C 1
ATOM 1549 O O . GLU A 1 225 ? -27.217 17.003 22.467 1.00 32.93 225 GLU A O 1
ATOM 1555 N N . ILE A 1 226 ? -25.397 15.838 23.202 1.00 34.98 226 ILE A N 1
ATOM 1556 C CA . ILE A 1 226 ? -26.044 15.159 24.374 1.00 35.51 226 ILE A CA 1
ATOM 1557 C C . ILE A 1 226 ? -25.152 15.214 25.620 1.00 37.06 226 ILE A C 1
ATOM 1558 O O . ILE A 1 226 ? -24.059 14.653 25.558 1.00 34.85 226 ILE A O 1
ATOM 1563 N N . SER A 1 227 ? -25.648 15.798 26.724 1.00 37.33 227 SER A N 1
ATOM 1564 C CA . SER A 1 227 ? -24.951 15.904 28.037 1.00 38.21 227 SER A CA 1
ATOM 1565 C C . SER A 1 227 ? -24.973 14.552 28.772 1.00 37.91 227 SER A C 1
ATOM 1566 O O . SER A 1 227 ? -25.689 13.638 28.315 1.00 37.68 227 SER A O 1
ATOM 1569 N N . GLY A 1 228 ? -24.263 14.473 29.905 1.00 40.62 228 GLY A N 1
ATOM 1570 C CA . GLY A 1 228 ? -24.132 13.283 30.772 1.00 38.20 228 GLY A CA 1
ATOM 1571 C C . GLY A 1 228 ? -25.397 12.435 30.873 1.00 39.51 228 GLY A C 1
ATOM 1572 O O . GLY A 1 228 ? -25.268 11.200 30.732 1.00 41.70 228 GLY A O 1
ATOM 1573 N N . ARG A 1 229 ? -26.570 13.052 31.089 1.00 35.54 229 ARG A N 1
ATOM 1574 C CA . ARG A 1 229 ? -27.810 12.376 31.564 1.00 31.93 229 ARG A CA 1
ATOM 1575 C C . ARG A 1 229 ? -28.513 11.641 30.413 1.00 32.09 229 ARG A C 1
ATOM 1576 O O . ARG A 1 229 ? -28.887 10.441 30.579 1.00 31.50 229 ARG A O 1
ATOM 1578 N N . ASP A 1 230 ? -28.691 12.307 29.274 1.00 28.33 230 ASP A N 1
ATOM 1579 C CA . ASP A 1 230 ? -29.338 11.691 28.087 1.00 30.68 230 ASP A CA 1
ATOM 1580 C C . ASP A 1 230 ? -28.482 10.498 27.651 1.00 28.32 230 ASP A C 1
ATOM 1581 O O . ASP A 1 230 ? -29.062 9.521 27.112 1.00 31.27 230 ASP A O 1
ATOM 1583 N N . LEU A 1 231 ? -27.160 10.635 27.796 1.00 32.58 231 LEU A N 1
ATOM 1584 C CA . LEU A 1 231 ? -26.137 9.614 27.432 1.00 33.20 231 LEU A CA 1
ATOM 1585 C C . LEU A 1 231 ? -26.494 8.288 28.124 1.00 32.78 231 LEU A C 1
ATOM 1586 O O . LEU A 1 231 ? -26.761 7.292 27.392 1.00 38.16 231 LEU A O 1
ATOM 1591 N N . LYS A 1 232 ? -26.575 8.309 29.457 1.00 34.21 232 LYS A N 1
ATOM 1592 C CA . LYS A 1 232 ? -26.976 7.154 30.310 1.00 31.04 232 LYS A CA 1
ATOM 1593 C C . LYS A 1 232 ? -28.329 6.607 29.842 1.00 30.67 232 LYS A C 1
ATOM 1594 O O . LYS A 1 232 ? -28.397 5.392 29.543 1.00 28.23 232 LYS A O 1
ATOM 1596 N N . LYS A 1 233 ? -29.356 7.464 29.742 1.00 28.70 233 LYS A N 1
ATOM 1597 C CA . LYS A 1 233 ? -30.737 7.003 29.458 1.00 26.81 233 LYS A CA 1
ATOM 1598 C C . LYS A 1 233 ? -30.808 6.406 28.043 1.00 27.20 233 LYS A C 1
ATOM 1599 O O . LYS A 1 233 ? -31.635 5.485 27.819 1.00 22.09 233 LYS A O 1
ATOM 1601 N N . ALA A 1 234 ? -29.988 6.876 27.096 1.00 25.91 234 ALA A N 1
ATOM 1602 C CA . ALA A 1 234 ? -30.001 6.291 25.733 1.00 25.81 234 ALA A CA 1
ATOM 1603 C C . ALA A 1 234 ? -29.466 4.849 25.800 1.00 25.45 234 ALA A C 1
ATOM 1604 O O . ALA A 1 234 ? -29.962 3.967 25.032 1.00 26.65 234 ALA A O 1
ATOM 1606 N N . ILE A 1 235 ? -28.476 4.598 26.651 1.00 24.65 235 ILE A N 1
ATOM 1607 C CA . ILE A 1 235 ? -27.760 3.279 26.705 1.00 26.89 235 ILE A CA 1
ATOM 1608 C C . ILE A 1 235 ? -28.639 2.241 27.424 1.00 26.62 235 ILE A C 1
ATOM 1609 O O . ILE A 1 235 ? -28.705 1.066 26.985 1.00 30.43 235 ILE A O 1
ATOM 1614 N N . GLU A 1 236 ? -29.333 2.666 28.473 1.00 28.12 236 GLU A N 1
ATOM 1615 C CA . GLU A 1 236 ? -30.350 1.841 29.185 1.00 24.77 236 GLU A CA 1
ATOM 1616 C C . GLU A 1 236 ? -31.450 1.439 28.188 1.00 25.35 236 GLU A C 1
ATOM 1617 O O . GLU A 1 236 ? -31.880 0.281 28.222 1.00 22.50 236 GLU A O 1
ATOM 1623 N N . ALA A 1 237 ? -31.860 2.333 27.291 1.00 23.48 237 ALA A N 1
ATOM 1624 C CA . ALA A 1 237 ? -32.866 2.005 26.258 1.00 27.69 237 ALA A CA 1
ATOM 1625 C C . ALA A 1 237 ? -32.360 0.807 25.464 1.00 27.93 237 ALA A C 1
ATOM 1626 O O . ALA A 1 237 ? -33.100 -0.193 25.345 1.00 30.47 237 ALA A O 1
ATOM 1628 N N . HIS A 1 238 ? -31.131 0.940 24.944 1.00 27.64 238 HIS A N 1
ATOM 1629 C CA . HIS A 1 238 ? -30.429 -0.068 24.114 1.00 27.43 238 HIS A CA 1
ATOM 1630 C C . HIS A 1 238 ? -30.403 -1.389 24.900 1.00 25.20 238 HIS A C 1
ATOM 1631 O O . HIS A 1 238 ? -30.833 -2.433 24.334 1.00 25.91 238 HIS A O 1
ATOM 1638 N N . ALA A 1 239 ? -29.996 -1.334 26.166 1.00 23.15 239 ALA A N 1
ATOM 1639 C CA . ALA A 1 239 ? -29.864 -2.513 27.070 1.00 26.33 239 ALA A CA 1
ATOM 1640 C C . ALA A 1 239 ? -31.212 -3.238 27.211 1.00 26.21 239 ALA A C 1
ATOM 1641 O O . ALA A 1 239 ? -31.279 -4.485 26.984 1.00 27.21 239 ALA A O 1
ATOM 1643 N N . LYS A 1 240 ? -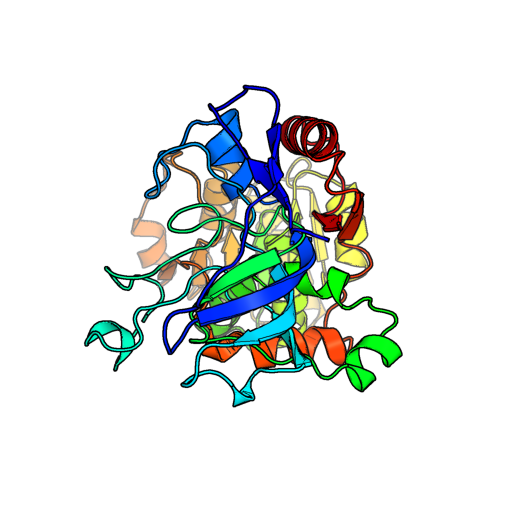32.267 -2.484 27.521 1.00 27.76 240 LYS A N 1
ATOM 1644 C CA . LYS A 1 240 ? -33.632 -3.030 27.737 1.00 29.05 240 LYS A CA 1
ATOM 1645 C C . LYS A 1 240 ? -34.223 -3.556 26.416 1.00 27.40 240 LYS A C 1
ATOM 1646 O O . LYS A 1 240 ? -34.942 -4.576 26.442 1.00 26.77 240 LYS A O 1
ATOM 1652 N N . ALA A 1 241 ? -33.946 -2.895 25.291 1.00 27.89 241 ALA A N 1
ATOM 1653 C CA . ALA A 1 241 ? -34.369 -3.361 23.950 1.00 27.28 241 ALA A CA 1
ATOM 1654 C C . ALA A 1 241 ? -33.874 -4.797 23.720 1.00 28.92 241 ALA A C 1
ATOM 1655 O O . ALA A 1 241 ? -34.709 -5.670 23.367 1.00 29.54 241 ALA A O 1
ATOM 1657 N N . ASN A 1 242 ? -32.589 -5.055 23.995 1.00 28.03 242 ASN A N 1
ATOM 1658 C CA . ASN A 1 242 ? -31.883 -6.304 23.589 1.00 27.44 242 ASN A CA 1
ATOM 1659 C C . ASN A 1 242 ? -31.669 -7.254 24.783 1.00 28.91 242 ASN A C 1
ATOM 1660 O O . ASN A 1 242 ? -31.002 -8.313 24.588 1.00 26.31 242 ASN A O 1
ATOM 1665 N N . GLY A 1 243 ? -32.235 -6.925 25.953 1.00 27.83 243 GLY A N 1
ATOM 1666 C CA . GLY A 1 243 ? -32.230 -7.791 27.151 1.00 30.01 243 GLY A CA 1
ATOM 1667 C C . GLY A 1 243 ? -30.851 -7.889 27.777 1.00 28.65 243 GLY A C 1
ATOM 1668 O O . GLY A 1 243 ? -30.411 -9.006 28.098 1.00 28.70 243 GLY A O 1
ATOM 1669 N N . LEU A 1 244 ? -30.191 -6.750 27.946 1.00 29.64 244 LEU A N 1
ATOM 1670 C CA . LEU A 1 244 ? -28.777 -6.689 28.374 1.00 30.15 244 LEU A CA 1
ATOM 1671 C C . LEU A 1 244 ? -28.732 -6.093 29.773 1.00 28.51 244 LEU A C 1
ATOM 1672 O O . LEU A 1 244 ? -29.707 -5.451 30.190 1.00 25.98 244 LEU A O 1
ATOM 1677 N N . ARG A 1 245 ? -27.641 -6.367 30.481 1.00 31.68 245 ARG A N 1
ATOM 1678 C CA . ARG A 1 245 ? -27.418 -5.959 31.889 1.00 30.23 245 ARG A CA 1
ATOM 1679 C C . ARG A 1 245 ? -27.450 -4.432 31.977 1.00 31.94 245 ARG A C 1
ATOM 1680 O O . ARG A 1 245 ? -26.934 -3.795 31.048 1.00 31.83 245 ARG A O 1
ATOM 1688 N N . LEU A 1 246 ? -28.036 -3.878 33.046 1.00 29.68 246 LEU A N 1
ATOM 1689 C CA . LEU A 1 246 ? -28.065 -2.413 33.329 1.00 29.45 246 LEU A CA 1
ATOM 1690 C C . LEU A 1 246 ? -26.982 -2.052 34.357 1.00 25.47 246 LEU A C 1
ATOM 1691 O O . LEU A 1 246 ? -26.843 -0.854 34.651 1.00 26.58 246 LEU A O 1
ATOM 1696 N N . THR A 1 247 ? -26.255 -3.047 34.890 1.00 23.61 247 THR A N 1
ATOM 1697 C CA . THR A 1 247 ? -25.047 -2.888 35.740 1.00 22.78 247 THR A CA 1
ATOM 1698 C C . THR A 1 247 ? -23.806 -3.475 35.046 1.00 20.23 247 THR A C 1
ATOM 1699 O O . THR A 1 247 ? -23.964 -4.182 34.028 1.00 17.97 247 THR A O 1
ATOM 1703 N N . ARG A 1 248 ? -22.638 -3.255 35.652 1.00 20.71 248 ARG A N 1
ATOM 1704 C CA . ARG A 1 248 ? -21.352 -3.939 35.340 1.00 20.43 248 ARG A CA 1
ATOM 1705 C C . ARG A 1 248 ? -20.904 -3.552 33.929 1.00 19.59 248 ARG A C 1
ATOM 1706 O O . ARG A 1 248 ? -20.206 -4.324 33.270 1.00 16.65 248 ARG A O 1
ATOM 1714 N N . TRP A 1 249 ? -21.289 -2.354 33.486 1.00 18.69 249 TRP A N 1
ATOM 1715 C CA . TRP A 1 249 ? -20.881 -1.812 32.169 1.00 16.89 249 TRP A CA 1
ATOM 1716 C C . T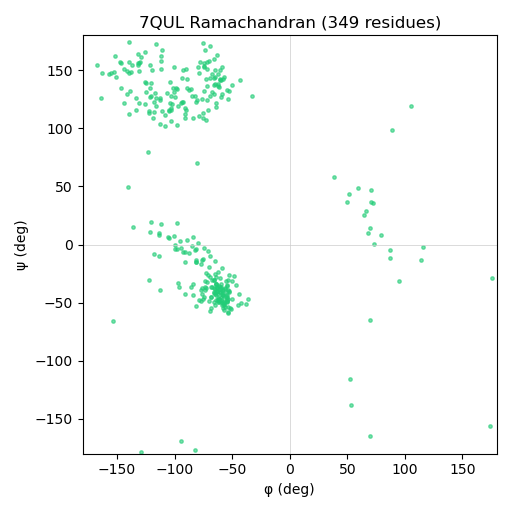RP A 1 249 ? -19.364 -1.774 32.055 1.00 14.95 249 TRP A C 1
ATOM 1717 O O . TRP A 1 249 ? -18.677 -1.509 33.057 1.00 14.08 249 TRP A O 1
ATOM 1728 N N . LYS A 1 250 ? -18.869 -2.032 30.852 1.00 14.16 250 LYS A N 1
ATOM 1729 C CA . LYS A 1 250 ? -17.421 -2.035 30.553 1.00 14.48 250 LYS A CA 1
ATOM 1730 C C . LYS A 1 250 ? -17.144 -0.791 29.719 1.00 13.65 250 LYS A C 1
ATOM 1731 O O . LYS A 1 250 ? -17.496 -0.816 28.545 1.00 15.17 250 LYS A O 1
ATOM 1737 N N . ILE A 1 251 ? -16.599 0.236 30.359 1.00 14.27 251 ILE A N 1
ATOM 1738 C CA . ILE A 1 251 ? -16.374 1.616 29.836 1.00 15.19 251 ILE A CA 1
ATOM 1739 C C . ILE A 1 251 ? -14.893 1.750 29.500 1.00 14.16 251 ILE A C 1
ATOM 1740 O O . ILE A 1 251 ? -14.073 1.500 30.372 1.00 15.96 251 ILE A O 1
ATOM 1745 N N . PHE A 1 252 ? -14.571 2.187 28.290 1.00 12.97 252 PHE A N 1
ATOM 1746 C CA . PHE A 1 252 ? -13.172 2.369 27.824 1.00 13.64 252 PHE A CA 1
ATOM 1747 C C . PHE A 1 252 ? -12.984 3.821 27.396 1.00 14.77 252 PHE A C 1
ATOM 1748 O O . PHE A 1 252 ? -13.599 4.189 26.409 1.00 15.77 252 PHE A O 1
ATOM 1756 N N . GLU A 1 253 ? -12.172 4.584 28.122 1.00 14.93 253 GLU A N 1
ATOM 1757 C CA . GLU A 1 253 ? -11.787 5.953 27.726 1.00 15.47 253 GLU A CA 1
ATOM 1758 C C . GLU A 1 253 ? -10.609 5.801 26.761 1.00 15.78 253 GLU A C 1
ATOM 1759 O O . GLU A 1 253 ? -9.511 5.430 27.210 1.00 16.88 253 GLU A O 1
ATOM 1765 N N . CYS A 1 254 ? -10.851 6.082 25.482 1.00 15.08 254 CYS A N 1
ATOM 1766 C CA . CYS A 1 254 ? -9.890 5.806 24.388 1.00 15.45 254 CYS A CA 1
ATOM 1767 C C . CYS A 1 254 ? -9.474 7.112 23.711 1.00 15.41 254 CYS A C 1
ATOM 1768 O O . CYS A 1 254 ? -8.492 7.078 22.932 1.00 15.78 254 CYS A O 1
ATOM 1771 N N . SER A 1 255 ? -10.110 8.243 24.039 1.00 15.47 255 SER A N 1
ATOM 1772 C CA . SER A 1 255 ? -9.774 9.538 23.393 1.00 16.16 255 SER A CA 1
ATOM 1773 C C . SER A 1 255 ? -8.437 10.070 23.911 1.00 17.75 255 SER A C 1
ATOM 1774 O O . SER A 1 255 ? -7.778 10.802 23.154 1.00 18.28 255 SER A O 1
ATOM 1777 N N . GLY A 1 256 ? -8.084 9.779 25.163 1.00 17.74 256 GLY A N 1
ATOM 1778 C CA . GLY A 1 256 ? -6.914 10.372 25.829 1.00 19.02 256 GLY A CA 1
ATOM 1779 C C . GLY A 1 256 ? -7.050 11.882 25.882 1.00 19.56 256 GLY A C 1
ATOM 1780 O O . GLY A 1 256 ? -6.134 12.596 25.436 1.00 20.71 256 GLY A O 1
ATOM 1781 N N . THR A 1 257 ? -8.206 12.345 26.327 1.00 18.65 257 THR A N 1
ATOM 1782 C CA . THR A 1 257 ? -8.496 13.773 26.618 1.00 19.63 257 THR A CA 1
ATOM 1783 C C . THR A 1 257 ? -9.129 13.840 27.998 1.00 21.38 257 THR A C 1
ATOM 1784 O O . THR A 1 257 ? -9.870 12.918 28.314 1.00 23.32 257 THR A O 1
ATOM 1788 N N . GLY A 1 258 ? -8.919 14.932 28.727 1.00 23.37 258 GLY A N 1
ATOM 1789 C CA . GLY A 1 258 ? -9.704 15.280 29.923 1.00 25.95 258 GLY A CA 1
ATOM 1790 C C . GLY A 1 258 ? -11.201 15.276 29.649 1.00 26.77 258 GLY A C 1
ATOM 1791 O O . GLY A 1 258 ? -11.953 14.759 30.491 1.00 28.29 258 GLY A O 1
ATOM 1792 N N . ALA A 1 259 ? -11.635 15.797 28.497 1.00 28.28 259 ALA A N 1
ATOM 1793 C CA . ALA A 1 259 ? -13.053 15.842 28.074 1.00 27.33 259 ALA A CA 1
ATOM 1794 C C . ALA A 1 259 ? -13.640 14.420 28.053 1.00 27.03 259 ALA A C 1
ATOM 1795 O O . ALA A 1 259 ? -14.687 14.203 28.697 1.00 25.64 259 ALA A O 1
ATOM 1797 N N . GLY A 1 260 ? -12.961 13.490 27.371 1.00 23.62 260 GLY A N 1
ATOM 1798 C CA . GLY A 1 260 ? -13.317 12.061 27.292 1.00 21.83 260 GLY A CA 1
ATOM 1799 C C . GLY A 1 260 ? -13.335 11.376 28.655 1.00 21.11 260 GLY A C 1
ATOM 1800 O O . GLY A 1 260 ? -14.282 10.602 28.894 1.00 22.62 260 GLY A O 1
ATOM 1801 N N . GLN A 1 261 ? -12.325 11.623 29.488 1.00 21.11 261 GLN A N 1
ATOM 1802 C CA . GLN A 1 261 ? -12.157 11.065 30.865 1.00 21.00 261 GLN A CA 1
ATOM 1803 C C . GLN A 1 261 ? -13.290 11.546 31.784 1.00 21.04 261 GLN A C 1
ATOM 1804 O O . GLN A 1 261 ? -13.916 10.717 32.445 1.00 20.08 261 GLN A O 1
ATOM 1810 N N . THR A 1 262 ? -13.600 12.838 31.781 1.00 21.55 262 THR A N 1
ATOM 1811 C CA . THR A 1 262 ? -14.770 13.397 32.510 1.00 21.80 262 THR A CA 1
ATOM 1812 C C . THR A 1 262 ? -16.044 12.664 32.100 1.00 20.51 262 THR A C 1
ATOM 1813 O O . THR A 1 262 ? -16.812 12.267 32.991 1.00 22.19 262 THR A O 1
ATOM 1817 N N . SER A 1 263 ? -16.224 12.497 30.789 1.00 20.75 263 SER A N 1
ATOM 1818 C CA . SER A 1 263 ? -17.402 11.922 30.111 1.00 20.94 263 SER A CA 1
ATOM 1819 C C . SER A 1 263 ? -17.558 10.432 30.469 1.00 20.16 263 SER A C 1
ATOM 1820 O O . SER A 1 263 ? -18.668 10.024 30.811 1.00 20.14 263 SER A O 1
ATOM 1823 N N . ALA A 1 264 ? -16.479 9.655 30.359 1.00 17.42 264 ALA A N 1
ATOM 1824 C CA . ALA A 1 264 ? -16.415 8.227 30.746 1.00 18.40 264 ALA A CA 1
ATOM 1825 C C . ALA A 1 264 ? -16.687 8.062 32.253 1.00 18.30 264 ALA A C 1
ATOM 1826 O O . ALA A 1 264 ? -17.556 7.229 32.573 1.00 18.67 264 ALA A O 1
ATOM 1828 N N . TYR A 1 265 ? -16.011 8.832 33.120 1.00 19.48 265 TYR A N 1
ATOM 1829 C CA . TYR A 1 265 ? -16.156 8.784 34.606 1.00 20.23 265 TYR A CA 1
ATOM 1830 C C . TYR A 1 265 ? -17.612 9.066 34.966 1.00 22.09 265 TYR A C 1
ATOM 1831 O O . TYR A 1 265 ? -18.198 8.389 35.849 1.00 20.09 265 TYR A O 1
ATOM 1840 N N . GLY A 1 266 ? -18.182 10.045 34.265 1.00 22.19 266 GLY A N 1
ATOM 1841 C CA . GLY A 1 266 ? -19.615 10.385 34.302 1.00 22.55 266 GLY A CA 1
ATOM 1842 C C . GLY A 1 266 ? -20.556 9.226 34.049 1.00 22.47 266 GLY A C 1
ATOM 1843 O O . GLY 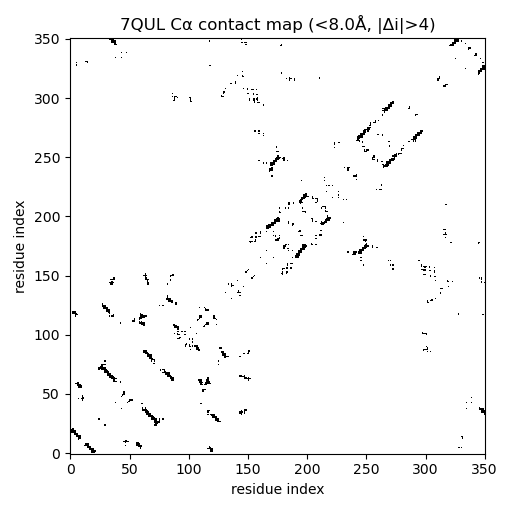A 1 266 ? -21.704 9.338 34.520 1.00 23.74 266 GLY A O 1
ATOM 1844 N N . LEU A 1 267 ? -20.152 8.168 33.323 1.00 21.53 267 LEU A N 1
ATOM 1845 C CA . LEU A 1 267 ? -21.056 7.061 32.898 1.00 20.27 267 LEU A CA 1
ATOM 1846 C C . LEU A 1 267 ? -20.921 5.823 33.792 1.00 18.49 267 LEU A C 1
ATOM 1847 O O . LEU A 1 267 ? -21.524 4.788 33.421 1.00 18.86 267 LEU A O 1
ATOM 1852 N N . LEU A 1 268 ? -20.173 5.918 34.886 1.00 21.48 268 LEU A N 1
ATOM 1853 C CA . LEU A 1 268 ? -20.044 4.839 35.907 1.00 22.20 268 LEU A CA 1
ATOM 1854 C C . LEU A 1 268 ? -21.458 4.461 36.368 1.00 23.15 268 LEU A C 1
ATOM 1855 O O . LEU A 1 268 ? -22.278 5.381 36.596 1.00 21.54 268 LEU A O 1
ATOM 1860 N N . THR A 1 269 ? -21.746 3.155 36.434 1.00 23.09 269 THR A N 1
ATOM 1861 C CA . THR A 1 269 ? -22.992 2.562 36.987 1.00 22.30 269 THR A CA 1
ATOM 1862 C C . THR A 1 269 ? -22.548 1.486 37.981 1.00 23.16 269 THR A C 1
ATOM 1863 O O . THR A 1 269 ? -21.321 1.381 38.230 1.00 19.13 269 THR A O 1
ATOM 1867 N N . HIS A 1 270 ? -23.504 0.775 38.589 1.00 21.84 270 HIS A N 1
ATOM 1868 C CA . HIS A 1 270 ? -23.194 -0.154 39.702 1.00 23.38 270 HIS A CA 1
ATOM 1869 C C . HIS A 1 270 ? -22.332 -1.302 39.163 1.00 19.99 270 HIS A C 1
ATOM 1870 O O . HIS A 1 270 ? -22.703 -1.861 38.135 1.00 19.85 270 HIS A O 1
ATOM 1877 N N . GLY A 1 271 ? -21.213 -1.592 39.826 1.00 19.75 271 GLY A N 1
ATOM 1878 C CA . GLY A 1 271 ? -20.288 -2.688 39.474 1.00 19.56 271 GLY A CA 1
ATOM 1879 C C . GLY A 1 271 ? -19.527 -2.443 38.171 1.00 19.49 271 GLY A C 1
ATOM 1880 O O . GLY A 1 271 ? -18.916 -3.409 37.668 1.00 16.19 271 GLY A O 1
ATOM 1881 N N . ALA A 1 272 ? -19.524 -1.209 37.635 1.00 16.51 272 ALA A N 1
ATOM 1882 C CA . ALA A 1 272 ? -18.924 -0.912 36.310 1.00 15.94 272 ALA A CA 1
ATOM 1883 C C . ALA A 1 272 ? -17.401 -0.987 36.402 1.00 13.94 272 ALA A C 1
ATOM 1884 O O . ALA A 1 272 ? -16.835 -0.879 37.488 1.00 14.04 272 ALA A O 1
ATOM 1886 N N . THR A 1 273 ? -16.772 -1.214 35.260 1.00 13.96 273 THR A N 1
ATOM 1887 C CA . THR A 1 273 ? -15.306 -1.159 35.053 1.00 14.47 273 THR A CA 1
ATOM 1888 C C . THR A 1 273 ? -15.014 0.032 34.138 1.00 14.71 273 THR A C 1
ATOM 1889 O O . THR A 1 273 ? -15.678 0.113 33.052 1.00 16.30 273 THR A O 1
ATOM 1893 N N . LEU A 1 274 ? -14.133 0.931 34.568 1.00 13.50 274 LEU A N 1
ATOM 1894 C CA . LEU A 1 274 ? -13.663 2.048 33.725 1.00 13.89 274 LEU A CA 1
ATOM 1895 C C . LEU A 1 274 ? -12.229 1.731 33.342 1.00 13.75 274 LEU A C 1
ATOM 1896 O O . LEU A 1 274 ? -11.347 1.786 34.224 1.00 14.11 274 LEU A O 1
ATOM 1901 N N . ALA A 1 275 ? -12.026 1.458 32.058 1.00 13.69 275 ALA A N 1
ATOM 1902 C CA . ALA A 1 275 ? -10.710 1.149 31.466 1.00 12.71 275 ALA A CA 1
ATOM 1903 C C . ALA A 1 275 ? -10.125 2.449 30.914 1.00 12.60 275 ALA A C 1
ATOM 1904 O O . ALA A 1 275 ? -10.721 3.084 30.020 1.00 10.81 275 ALA A O 1
ATOM 1906 N N . VAL A 1 276 ? -8.954 2.781 31.423 1.00 12.93 276 VAL A N 1
ATOM 1907 C CA . VAL A 1 276 ? -8.168 3.975 31.029 1.00 12.82 276 VAL A CA 1
ATOM 1908 C C . VAL A 1 276 ? -7.128 3.516 30.011 1.00 12.73 276 VAL A C 1
ATOM 1909 O O . VAL A 1 276 ? -6.158 2.806 30.368 1.00 12.20 276 VAL A O 1
ATOM 1913 N N . VAL A 1 277 ? -7.404 3.807 28.744 1.00 13.51 277 VAL A N 1
ATOM 1914 C CA . VAL A 1 277 ? -6.652 3.285 27.574 1.00 13.80 277 VAL A CA 1
ATOM 1915 C C . VAL A 1 277 ? -5.907 4.447 26.896 1.00 13.89 277 VAL A C 1
ATOM 1916 O O . VAL A 1 277 ? -4.764 4.247 26.498 1.00 13.64 277 VAL A O 1
ATOM 1920 N N . GLY A 1 278 ? -6.512 5.629 26.803 1.00 14.70 278 GLY A N 1
ATOM 1921 C CA . GLY A 1 278 ? -5.920 6.805 26.135 1.00 16.33 278 GLY A CA 1
ATOM 1922 C C . GLY A 1 278 ? -5.006 7.584 27.061 1.00 16.56 278 GLY A C 1
ATOM 1923 O O . GLY A 1 278 ? -5.409 7.932 28.176 1.00 16.91 278 GLY A O 1
ATOM 1924 N N . PHE A 1 279 ? -3.779 7.855 26.637 1.00 18.26 279 PHE A N 1
ATOM 1925 C CA . PHE A 1 279 ? -2.817 8.574 27.502 1.00 19.66 279 PHE A CA 1
ATOM 1926 C C . PHE A 1 279 ? -2.982 10.075 27.251 1.00 18.60 279 PHE A C 1
ATOM 1927 O O . PHE A 1 279 ? -3.047 10.487 26.093 1.00 18.20 279 PHE A O 1
ATOM 1935 N N . THR A 1 280 ? -3.025 10.851 28.326 1.00 20.36 280 THR A N 1
ATOM 1936 C CA . THR A 1 280 ? -2.858 12.326 28.304 1.00 20.70 280 THR A CA 1
ATOM 1937 C C . THR A 1 280 ? -2.298 12.755 29.653 1.00 22.10 280 THR A C 1
ATOM 1938 O O . THR A 1 280 ? -2.590 12.077 30.678 1.00 20.65 280 THR A O 1
ATOM 1942 N N . MET A 1 281 ? -1.500 13.825 29.653 1.00 22.64 281 MET A N 1
ATOM 1943 C CA . MET A 1 281 ? -0.948 14.429 30.892 1.00 24.67 281 MET A CA 1
ATOM 1944 C C . MET A 1 281 ? -1.976 15.361 31.549 1.00 24.87 281 MET A C 1
ATOM 1945 O O . MET A 1 281 ? -1.692 15.838 32.660 1.00 26.60 281 MET A O 1
ATOM 1950 N N . ASP A 1 282 ? -3.131 15.573 30.915 1.00 24.06 282 ASP A N 1
ATOM 1951 C CA . ASP A 1 282 ? -4.202 16.465 31.423 1.00 27.70 282 ASP A CA 1
ATOM 1952 C C . ASP A 1 282 ? -4.751 15.861 32.716 1.00 29.19 282 ASP A C 1
ATOM 1953 O O . ASP A 1 282 ? -4.887 14.625 32.784 1.00 28.54 282 ASP A O 1
ATOM 1958 N N . LYS A 1 283 ? -4.985 16.704 33.720 1.00 29.16 283 LYS A N 1
ATOM 1959 C CA . LYS A 1 283 ? -5.655 16.321 34.991 1.00 31.03 283 LYS A CA 1
ATOM 1960 C C . LYS A 1 283 ? -7.144 16.628 34.841 1.00 30.23 283 LYS A C 1
ATOM 1961 O O . LYS A 1 283 ? -7.483 17.597 34.156 1.00 31.29 283 LYS A O 1
ATOM 1967 N N . VAL A 1 284 ? -8.000 15.781 35.400 1.00 31.92 284 VAL A N 1
ATOM 1968 C CA . VAL A 1 284 ? -9.473 15.992 35.447 1.00 32.18 284 VAL A CA 1
ATOM 1969 C C . VAL A 1 284 ? -9.840 16.235 36.911 1.00 33.97 284 VAL A C 1
ATOM 1970 O O . VAL A 1 284 ? -8.999 15.936 37.787 1.00 32.98 284 VAL A O 1
ATOM 1974 N N . GLU A 1 285 ? -11.033 16.799 37.124 1.00 34.94 285 GLU A N 1
ATOM 1975 C CA . GLU A 1 285 ? -11.716 16.951 38.433 1.00 35.73 285 GLU A CA 1
ATOM 1976 C C . GLU A 1 285 ? -12.837 15.915 38.507 1.00 33.40 285 GLU A C 1
ATOM 1977 O O . GLU A 1 285 ? -13.778 15.973 37.684 1.00 34.39 285 GLU A O 1
ATOM 1983 N N . VAL A 1 286 ? -12.710 14.972 39.439 1.00 32.03 286 VAL A N 1
ATOM 1984 C CA . VAL A 1 286 ? -13.701 13.888 39.664 1.00 28.87 286 VAL A CA 1
ATOM 1985 C C . VAL A 1 286 ? -13.759 13.625 41.167 1.00 27.32 286 VAL A C 1
ATOM 1986 O O . VAL A 1 286 ? -12.721 13.822 41.845 1.00 24.97 286 VAL A O 1
ATOM 1990 N N . ARG A 1 287 ? -14.903 13.167 41.674 1.00 27.76 287 ARG A N 1
ATOM 1991 C CA . ARG A 1 287 ? -14.912 12.655 43.065 1.00 27.38 287 ARG A CA 1
ATOM 1992 C C . ARG A 1 287 ? -14.621 11.159 42.972 1.00 25.60 287 ARG A C 1
ATOM 1993 O O . ARG A 1 287 ? -15.453 10.416 42.389 1.00 25.17 287 ARG A O 1
ATOM 2001 N N . LEU A 1 288 ? -13.414 10.805 43.418 1.00 27.73 288 LEU A N 1
ATOM 2002 C CA . LEU A 1 288 ? -12.898 9.421 43.533 1.00 29.12 288 LEU A CA 1
ATOM 2003 C C . LEU A 1 288 ? -13.949 8.545 44.230 1.00 29.56 288 LEU A C 1
ATOM 2004 O O . LEU A 1 288 ? -13.985 7.350 43.928 1.00 29.15 288 LEU A O 1
ATOM 2006 N N . SER A 1 289 ? -14.815 9.107 45.081 1.00 30.12 289 SER A N 1
ATOM 2007 C CA . SER A 1 289 ? -15.754 8.323 45.927 1.00 30.37 289 SER A CA 1
ATOM 2008 C C . SER A 1 289 ? -16.933 7.791 45.114 1.00 28.64 289 SER A C 1
ATOM 2009 O O . SER A 1 289 ? -17.624 6.900 45.635 1.00 31.50 289 SER A O 1
ATOM 2012 N N . ASN A 1 290 ? -17.153 8.279 43.890 1.00 23.75 290 ASN A N 1
ATOM 2013 C CA . ASN A 1 290 ? -18.127 7.660 42.960 1.00 22.89 290 ASN A CA 1
ATOM 2014 C C . ASN A 1 290 ? -17.790 6.171 42.789 1.00 21.54 290 ASN A C 1
ATOM 2015 O O . ASN A 1 290 ? -18.725 5.376 42.723 1.00 23.54 290 ASN A O 1
ATOM 2020 N N . LEU A 1 291 ? -16.511 5.817 42.779 1.00 22.72 291 LEU A N 1
ATOM 2021 C CA . LEU A 1 291 ? -16.023 4.408 42.687 1.00 24.67 291 LEU A CA 1
ATOM 2022 C C . LEU A 1 291 ? -16.637 3.591 43.826 1.00 23.57 291 LEU A C 1
ATOM 2023 O O . LEU A 1 291 ? -16.984 2.414 43.617 1.00 23.28 291 LEU A O 1
ATOM 2028 N N . MET A 1 292 ? -16.774 4.202 44.995 1.00 23.69 292 MET A N 1
ATOM 2029 C CA . MET A 1 292 ? -17.374 3.534 46.175 1.00 24.61 292 MET A CA 1
ATOM 2030 C C . MET A 1 292 ? -18.864 3.315 45.955 1.00 26.39 292 MET A C 1
ATOM 2031 O O . MET A 1 292 ? -19.284 2.151 46.037 1.00 25.40 292 MET A O 1
ATOM 2036 N N . ALA A 1 293 ? -19.633 4.379 45.699 1.00 25.46 293 ALA A N 1
ATOM 2037 C CA . ALA A 1 293 ? -21.109 4.308 45.559 1.00 25.47 293 ALA A CA 1
ATOM 2038 C C . ALA A 1 293 ? -21.508 3.262 44.516 1.00 24.58 293 ALA A C 1
ATOM 2039 O O . ALA A 1 293 ? -22.607 2.696 44.654 1.00 26.08 293 ALA A O 1
ATOM 2041 N N . PHE A 1 294 ? -20.673 3.048 43.499 1.00 20.91 294 PHE A N 1
ATOM 2042 C CA . PHE A 1 294 ? -20.994 2.161 42.360 1.00 22.98 294 PHE A CA 1
ATOM 2043 C C . PHE A 1 294 ? -20.322 0.796 42.557 1.00 18.84 294 PHE A C 1
ATOM 2044 O O . PHE A 1 294 ? -20.555 -0.092 41.724 1.00 22.24 294 PHE A O 1
ATOM 2052 N N . HIS A 1 295 ? -19.585 0.617 43.645 1.00 17.60 295 HIS A N 1
ATOM 2053 C CA . HIS A 1 295 ? -18.629 -0.510 43.863 1.00 20.65 295 HIS A CA 1
ATOM 2054 C C . HIS A 1 295 ? -17.898 -0.814 42.541 1.00 18.15 295 HIS A C 1
ATOM 2055 O O . HIS A 1 295 ? -17.981 -1.937 42.026 1.00 17.47 295 HIS A O 1
ATOM 2062 N N . ALA A 1 296 ? -17.225 0.199 42.004 1.00 17.18 296 ALA A N 1
ATOM 2063 C CA . ALA A 1 296 ? -16.630 0.219 40.649 1.00 16.59 296 ALA A CA 1
ATOM 2064 C C . ALA A 1 296 ? -15.108 0.198 40.755 1.00 16.35 296 ALA A C 1
ATOM 2065 O O . ALA A 1 296 ? -14.536 0.423 41.837 1.00 15.56 296 ALA A O 1
ATOM 2067 N N . ARG A 1 297 ? -14.462 -0.039 39.632 1.00 14.93 297 ARG A N 1
ATOM 2068 C CA . ARG A 1 297 ? -12.992 -0.117 39.566 1.00 15.26 297 ARG A CA 1
ATOM 2069 C C . ARG A 1 297 ? -12.540 0.620 38.314 1.00 13.61 297 ARG A C 1
ATOM 2070 O O . ARG A 1 297 ? -13.285 0.589 37.322 1.00 13.32 297 ARG A O 1
ATOM 2078 N N . ALA A 1 298 ? -11.356 1.219 38.394 1.00 13.18 298 ALA A N 1
ATOM 2079 C CA . ALA A 1 298 ? -10.696 1.921 37.279 1.00 13.35 298 ALA A CA 1
ATOM 2080 C C . ALA A 1 298 ? -9.414 1.153 36.977 1.00 13.14 298 ALA A C 1
ATOM 2081 O O . ALA A 1 298 ? -8.628 0.996 37.895 1.00 13.39 298 ALA A O 1
ATOM 2083 N N . LEU A 1 299 ? -9.277 0.626 35.759 1.00 13.36 299 LEU A N 1
ATOM 2084 C CA . LEU A 1 299 ? -8.143 -0.232 35.333 1.00 14.17 299 LEU A CA 1
ATOM 2085 C C . LEU A 1 299 ? -7.277 0.526 34.328 1.00 15.87 299 LEU A C 1
ATOM 2086 O O . LEU A 1 299 ? -7.748 0.694 33.169 1.00 17.34 299 LEU A O 1
ATOM 2091 N N . GLY A 1 300 ? -6.027 0.819 34.693 1.00 15.54 300 GLY A N 1
ATOM 2092 C CA . GLY A 1 300 ? -5.053 1.443 33.781 1.00 16.00 300 GLY A CA 1
ATOM 2093 C C . GLY A 1 300 ? -4.421 0.426 32.847 1.00 17.82 300 GLY A C 1
ATOM 2094 O O . GLY A 1 300 ? -3.811 -0.524 33.338 1.00 16.68 300 GLY A O 1
ATOM 2095 N N . ASN A 1 301 ? -4.507 0.649 31.539 1.00 18.07 301 ASN A N 1
ATOM 2096 C CA . ASN A 1 301 ? -3.872 -0.206 30.510 1.00 17.49 301 ASN A CA 1
ATOM 2097 C C . ASN A 1 301 ? -2.583 0.465 30.033 1.00 17.63 301 ASN A C 1
ATOM 2098 O O . ASN A 1 301 ? -2.626 1.659 29.682 1.00 19.51 301 ASN A O 1
ATOM 2103 N N . TRP A 1 302 ? -1.491 -0.284 29.993 1.00 16.11 302 TRP A N 1
ATOM 2104 C CA . TRP A 1 302 ? -0.251 0.079 29.262 1.00 16.90 302 TRP A CA 1
ATOM 2105 C C . TRP A 1 302 ? 0.061 -0.965 28.180 1.00 15.12 302 TRP A C 1
ATOM 2106 O O . TRP A 1 302 ? 0.453 -2.110 28.515 1.00 14.31 302 TRP A O 1
ATOM 2117 N N . GLY A 1 303 ? -0.112 -0.596 26.915 1.00 12.98 303 GLY A N 1
ATOM 2118 C CA . GLY A 1 303 ? 0.262 -1.451 25.788 1.00 12.46 303 GLY A CA 1
ATOM 2119 C C . GLY A 1 303 ? -0.355 -2.827 25.889 1.00 11.24 303 GLY A C 1
ATOM 2120 O O . GLY A 1 303 ? -1.501 -2.907 26.247 1.00 11.75 303 GLY A O 1
ATOM 2121 N N . CYS A 1 304 ? 0.407 -3.868 25.584 1.00 10.59 304 CYS A N 1
ATOM 2122 C CA . CYS A 1 304 ? -0.102 -5.252 25.390 1.00 10.20 304 CYS A CA 1
ATOM 2123 C C . CYS A 1 304 ? 1.075 -6.206 25.453 1.00 10.09 304 CYS A C 1
ATOM 2124 O O . CYS A 1 304 ? 2.048 -5.984 24.719 1.00 9.48 304 CYS A O 1
ATOM 2127 N N . LEU A 1 305 ? 0.987 -7.209 26.320 1.00 11.43 305 LEU A N 1
ATOM 2128 C CA . LEU A 1 305 ? 1.943 -8.338 26.325 1.00 12.17 305 LEU A CA 1
ATOM 2129 C C . LEU A 1 305 ? 2.025 -8.944 24.927 1.00 12.21 305 LEU A C 1
ATOM 2130 O O . LEU A 1 305 ? 1.002 -9.184 24.285 1.00 11.76 305 LEU A O 1
ATOM 2135 N N . PRO A 1 306 ? 3.253 -9.171 24.406 1.00 12.12 306 PRO A N 1
ATOM 2136 C CA . PRO A 1 306 ? 3.445 -9.808 23.099 1.00 11.38 306 PRO A CA 1
ATOM 2137 C C . PRO A 1 306 ? 2.638 -11.103 22.955 1.00 11.31 306 PRO A C 1
ATOM 2138 O O . PRO A 1 306 ? 2.220 -11.358 21.859 1.00 10.67 306 PRO A O 1
ATOM 2142 N N . GLU A 1 307 ? 2.418 -11.838 24.048 1.00 11.76 307 GLU A N 1
ATOM 2143 C CA . GLU A 1 307 ? 1.740 -13.162 24.002 1.00 12.89 307 GLU A CA 1
ATOM 2144 C C . GLU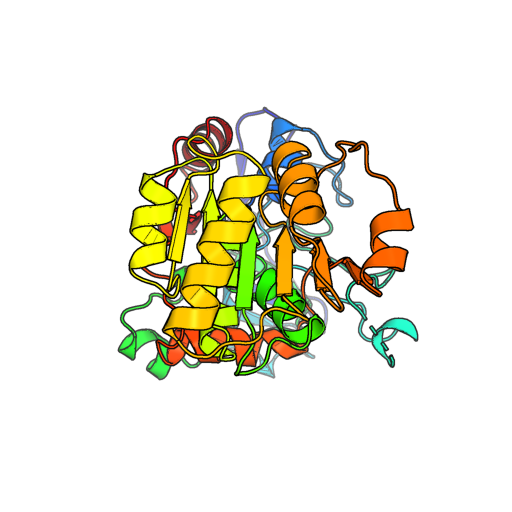 A 1 307 ? 0.323 -13.051 23.405 1.00 12.18 307 GLU A C 1
ATOM 2145 O O . GLU A 1 307 ? -0.204 -14.098 22.941 1.00 12.57 307 GLU A O 1
ATOM 2151 N N . TYR A 1 308 ? -0.298 -11.874 23.378 1.00 10.71 308 TYR A N 1
ATOM 2152 C CA . TYR A 1 308 ? -1.685 -11.697 22.872 1.00 11.24 308 TYR A CA 1
ATOM 2153 C C . TYR A 1 308 ? -1.677 -11.318 21.387 1.00 10.97 308 TYR A C 1
ATOM 2154 O O . TYR A 1 308 ? -2.738 -11.180 20.855 1.00 11.71 308 TYR A O 1
ATOM 2163 N N . TYR A 1 309 ? -0.517 -11.068 20.780 1.00 11.30 309 TYR A N 1
ATOM 2164 C CA . TYR A 1 309 ? -0.477 -10.593 19.377 1.00 11.05 309 TYR A CA 1
ATOM 2165 C C . TYR A 1 309 ? -1.106 -11.654 18.473 1.00 11.39 309 TYR A C 1
ATOM 2166 O O . TYR A 1 309 ? -1.934 -11.296 17.658 1.00 12.61 309 TYR A O 1
ATOM 2175 N N . PRO A 1 310 ? -0.783 -12.965 18.588 1.00 11.67 310 PRO A N 1
ATOM 2176 C CA . PRO A 1 310 ? -1.416 -13.963 17.721 1.00 12.09 310 PRO A CA 1
ATOM 2177 C C . PRO A 1 310 ? -2.952 -13.890 17.808 1.00 12.04 310 PRO A C 1
ATOM 2178 O O . PRO A 1 310 ? -3.574 -13.886 16.775 1.00 12.58 310 PRO A O 1
ATOM 2182 N N . ALA A 1 311 ? -3.562 -13.788 19.000 1.00 12.30 311 ALA A N 1
ATOM 2183 C CA . ALA A 1 311 ? -5.038 -13.791 19.141 1.00 12.08 311 ALA A CA 1
ATOM 2184 C C . ALA A 1 311 ? -5.638 -12.552 18.473 1.00 12.33 311 ALA A C 1
ATOM 2185 O O . ALA A 1 311 ? -6.667 -12.676 17.818 1.00 13.11 311 ALA A O 1
ATOM 2187 N N . ALA A 1 312 ? -5.028 -11.382 18.652 1.00 12.32 312 ALA A N 1
ATOM 2188 C CA . ALA A 1 312 ? -5.491 -10.126 18.042 1.00 12.84 312 ALA A CA 1
ATOM 2189 C C . ALA A 1 312 ? -5.403 -10.276 16.516 1.00 12.47 312 ALA A C 1
ATOM 2190 O O . ALA A 1 312 ? -6.349 -9.950 15.845 1.00 13.33 312 ALA A O 1
ATOM 2192 N N . LEU A 1 313 ? -4.279 -10.735 15.995 1.00 12.76 313 LEU A N 1
ATOM 2193 C CA . LEU A 1 313 ? -4.115 -10.924 14.531 1.00 12.70 313 LEU A CA 1
ATOM 2194 C C . LEU A 1 313 ? -5.203 -11.893 14.039 1.00 13.90 313 LEU A C 1
ATOM 2195 O O . LEU A 1 313 ? -5.768 -11.656 12.942 1.00 14.02 313 LEU A O 1
ATOM 2200 N N . ASP A 1 314 ? -5.438 -12.971 14.794 1.00 15.82 314 ASP A N 1
ATOM 2201 C CA . ASP A 1 314 ? -6.453 -14.010 14.476 1.00 16.60 314 ASP A CA 1
ATOM 2202 C C . ASP A 1 314 ? -7.801 -13.331 14.230 1.00 16.98 314 ASP A C 1
ATOM 2203 O O . ASP A 1 314 ? -8.509 -13.783 13.316 1.00 18.75 314 ASP A O 1
ATOM 2208 N N . LEU A 1 315 ? -8.157 -12.309 15.024 1.00 17.80 315 LEU A N 1
ATOM 2209 C CA . LEU A 1 315 ? -9.443 -11.576 14.872 1.00 17.51 315 LEU A CA 1
ATOM 2210 C C . LEU A 1 315 ? -9.466 -10.948 13.481 1.00 17.69 315 LEU A C 1
ATOM 2211 O O . LEU A 1 315 ? -10.539 -10.974 12.790 1.00 20.60 315 LEU A O 1
ATOM 2216 N N . VAL A 1 316 ? -8.322 -10.411 13.064 1.00 18.11 316 VAL A N 1
ATOM 2217 C CA . VAL A 1 316 ? -8.214 -9.679 11.773 1.00 18.77 316 VAL A CA 1
ATOM 2218 C C . VAL A 1 316 ? -8.332 -10.698 10.651 1.00 18.61 316 VAL A C 1
ATOM 2219 O O . VAL A 1 316 ? -9.103 -10.419 9.698 1.00 23.56 316 VAL A O 1
ATOM 2223 N N . LEU A 1 317 ? -7.578 -11.793 10.751 1.00 19.16 317 LEU A N 1
ATOM 2224 C CA . LEU A 1 317 ? -7.480 -12.799 9.663 1.00 20.51 317 LEU A CA 1
ATOM 2225 C C . LEU A 1 317 ? -8.896 -13.344 9.423 1.00 23.58 317 LEU A C 1
ATOM 2226 O O . LEU A 1 317 ? -9.275 -13.482 8.227 1.00 21.49 317 LEU A O 1
ATOM 2231 N N . ASP A 1 318 ? -9.664 -13.532 10.508 1.00 24.28 318 ASP A N 1
ATOM 2232 C CA . ASP A 1 318 ? -10.985 -14.228 10.527 1.00 25.81 318 ASP A CA 1
ATOM 2233 C C . ASP A 1 318 ? -12.140 -13.264 10.266 1.00 26.04 318 ASP A C 1
ATOM 2234 O O . ASP A 1 318 ? -13.315 -13.722 10.338 1.00 28.46 318 ASP A O 1
ATOM 2239 N N . ALA A 1 319 ? -11.850 -11.999 9.978 1.00 24.90 319 ALA A N 1
ATOM 2240 C CA . ALA A 1 319 ? -12.849 -10.958 9.652 1.00 25.64 319 ALA A CA 1
ATOM 2241 C C . ALA A 1 319 ? -13.704 -10.634 10.879 1.00 25.82 319 ALA A C 1
ATOM 2242 O O . ALA A 1 319 ? -14.704 -9.895 10.709 1.00 28.62 319 ALA A O 1
ATOM 2244 N N . ALA A 1 320 ? -13.330 -11.131 12.065 1.00 22.69 320 ALA A N 1
ATOM 2245 C CA . ALA A 1 320 ? -14.064 -10.833 13.314 1.00 21.63 320 ALA A CA 1
ATOM 2246 C C . ALA A 1 320 ? -13.947 -9.331 13.593 1.00 20.90 320 ALA A C 1
ATOM 2247 O O . ALA A 1 320 ? -14.890 -8.758 14.143 1.00 24.99 320 ALA A O 1
ATOM 2249 N N . ILE A 1 321 ? -12.812 -8.723 13.244 1.00 18.91 321 ILE A N 1
ATOM 2250 C CA . ILE A 1 321 ? -12.667 -7.247 13.126 1.00 18.17 321 ILE A CA 1
ATOM 2251 C C . ILE A 1 321 ? -12.126 -6.943 11.722 1.00 18.51 321 ILE A C 1
ATOM 2252 O O . ILE A 1 321 ? -11.600 -7.894 11.062 1.00 19.88 321 ILE A O 1
ATOM 2257 N N . ASP A 1 322 ? -12.211 -5.672 11.341 1.00 19.97 322 ASP A N 1
ATOM 2258 C CA . ASP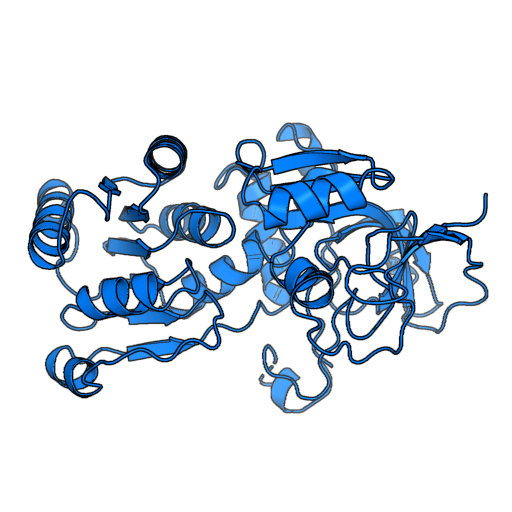 A 1 322 ? -11.837 -5.100 10.021 1.00 22.24 322 ASP A CA 1
ATOM 2259 C C . ASP A 1 322 ? -10.762 -4.020 10.208 1.00 21.38 322 ASP A C 1
ATOM 2260 O O . ASP A 1 322 ? -10.998 -3.084 10.989 1.00 18.81 322 ASP A O 1
ATOM 2265 N N . LEU A 1 323 ? -9.635 -4.138 9.489 1.00 20.79 323 LEU A N 1
ATOM 2266 C CA . LEU A 1 323 ? -8.561 -3.094 9.442 1.00 21.30 323 LEU A CA 1
ATOM 2267 C C . LEU A 1 323 ? -8.738 -2.187 8.223 1.00 18.84 323 LEU A C 1
ATOM 2268 O O . LEU A 1 323 ? -8.351 -1.024 8.309 1.00 18.58 323 LEU A O 1
ATOM 2273 N N . ALA A 1 324 ? -9.169 -2.753 7.095 1.00 20.47 324 ALA A N 1
ATOM 2274 C CA . ALA A 1 324 ? -9.114 -2.130 5.744 1.00 20.82 324 ALA A CA 1
ATOM 2275 C C . ALA A 1 324 ? -9.802 -0.755 5.710 1.00 23.41 324 ALA A C 1
ATOM 2276 O O . ALA A 1 324 ? -9.246 0.185 5.086 1.00 23.54 324 ALA A O 1
ATOM 2278 N N . SER A 1 325 ? -10.978 -0.608 6.338 1.00 22.48 325 SER A N 1
ATOM 2279 C CA . SER A 1 325 ? -11.723 0.677 6.358 1.00 22.08 325 SER A CA 1
ATOM 2280 C C . SER A 1 325 ? -11.055 1.662 7.316 1.00 21.38 325 SER A C 1
ATOM 2281 O O . SER A 1 325 ? -11.551 2.804 7.403 1.00 25.12 325 SER A O 1
ATOM 2284 N N . PHE A 1 326 ? -9.987 1.248 8.030 1.00 18.18 326 PHE A N 1
ATOM 2285 C CA . PHE A 1 326 ? -9.386 2.067 9.114 1.00 16.77 326 PHE A CA 1
ATOM 2286 C C . PHE A 1 326 ? -7.917 2.362 8.823 1.00 15.81 326 PHE A C 1
ATOM 2287 O O . PHE A 1 326 ? -7.255 2.921 9.713 1.00 18.39 326 PHE A O 1
ATOM 2295 N N . ILE A 1 327 ? -7.437 2.074 7.614 1.00 15.74 327 ILE A N 1
ATOM 2296 C CA . ILE A 1 327 ? -6.013 2.314 7.250 1.00 16.25 327 ILE A CA 1
ATOM 2297 C C . ILE A 1 327 ? -5.937 3.067 5.927 1.00 16.77 327 ILE A C 1
ATOM 2298 O O . ILE A 1 327 ? -6.900 3.003 5.133 1.00 18.70 327 ILE A O 1
ATOM 2303 N N . GLU A 1 328 ? -4.831 3.763 5.720 1.00 16.83 328 GLU A N 1
ATOM 2304 C CA . GLU A 1 328 ? -4.534 4.424 4.426 1.00 17.82 328 GLU A CA 1
ATOM 2305 C C . GLU A 1 328 ? -3.024 4.380 4.204 1.00 16.60 328 GLU A C 1
ATOM 2306 O O . GLU A 1 328 ? -2.269 4.690 5.133 1.00 17.64 328 GLU A O 1
ATOM 2312 N N . ARG A 1 329 ? -2.620 4.020 2.993 1.00 15.65 329 ARG A N 1
ATOM 2313 C CA . ARG A 1 329 ? -1.202 3.717 2.687 1.00 16.11 329 ARG A CA 1
ATOM 2314 C C . ARG A 1 329 ? -0.577 4.961 2.072 1.00 15.06 329 ARG A C 1
ATOM 2315 O O . ARG A 1 329 ? -1.224 5.529 1.201 1.00 13.45 329 ARG A O 1
ATOM 2323 N N . HIS A 1 330 ? 0.620 5.340 2.529 1.00 14.57 330 HIS A N 1
ATOM 2324 C CA . HIS A 1 330 ? 1.447 6.430 1.956 1.00 14.35 330 HIS A CA 1
ATOM 2325 C C . HIS A 1 330 ? 2.885 5.966 1.759 1.00 14.30 330 HIS A C 1
ATOM 2326 O O . HIS A 1 330 ? 3.380 5.094 2.484 1.00 13.02 330 HIS A O 1
ATOM 2333 N N . PRO A 1 331 ? 3.622 6.621 0.829 1.00 12.66 331 PRO A N 1
ATOM 2334 C CA . PRO A 1 331 ? 5.043 6.385 0.647 1.00 12.94 331 PRO A CA 1
ATOM 2335 C C . PRO A 1 331 ? 5.783 6.835 1.912 1.00 12.92 331 PRO A C 1
ATOM 2336 O O . PRO A 1 331 ? 5.497 7.932 2.403 1.00 11.76 331 PRO A O 1
ATOM 2340 N N . LEU A 1 332 ? 6.762 6.039 2.343 1.00 13.01 332 LEU A N 1
ATOM 2341 C CA . LEU A 1 332 ? 7.651 6.405 3.467 1.00 14.87 332 LEU A CA 1
ATOM 2342 C C . LEU A 1 332 ? 8.316 7.747 3.149 1.00 15.89 332 LEU A C 1
ATOM 2343 O O . LEU A 1 332 ? 8.404 8.579 4.050 1.00 17.20 332 LEU A O 1
ATOM 2348 N N . ASP A 1 333 ? 8.707 8.020 1.897 1.00 18.01 333 ASP A N 1
ATOM 2349 C CA . ASP A 1 333 ? 9.422 9.297 1.617 1.00 19.58 333 ASP A CA 1
ATOM 2350 C C . ASP A 1 333 ? 8.482 10.513 1.730 1.00 17.46 333 ASP A C 1
ATOM 2351 O O . ASP A 1 333 ? 9.012 11.628 1.704 1.00 20.52 333 ASP A O 1
ATOM 2356 N N . GLN A 1 334 ? 7.175 10.349 1.940 1.00 17.27 334 GLN A N 1
ATOM 2357 C CA . GLN A 1 334 ? 6.215 11.458 2.216 1.00 18.41 334 GLN A CA 1
ATOM 2358 C C . GLN A 1 334 ? 5.955 11.600 3.733 1.00 17.51 334 GLN A C 1
ATOM 2359 O O . GLN A 1 334 ? 4.932 12.210 4.111 1.00 15.09 334 GLN A O 1
ATOM 2365 N N . ILE A 1 335 ? 6.837 11.053 4.571 1.00 16.94 335 ILE A N 1
ATOM 2366 C CA . ILE A 1 335 ? 6.693 11.068 6.061 1.00 16.67 335 ILE A CA 1
ATOM 2367 C C . ILE A 1 335 ? 6.397 12.499 6.547 1.00 17.22 335 ILE A C 1
ATOM 2368 O O . ILE A 1 335 ? 5.458 12.663 7.326 1.00 15.00 335 ILE A O 1
ATOM 2373 N N . GLY A 1 336 ? 7.133 13.508 6.070 1.00 18.37 336 GLY A N 1
ATOM 2374 C CA . GLY A 1 336 ? 6.871 14.913 6.439 1.00 18.04 336 GLY A CA 1
ATOM 2375 C C . GLY A 1 336 ? 5.417 15.315 6.218 1.00 18.27 336 GLY A C 1
ATOM 2376 O O . GLY A 1 336 ? 4.800 15.830 7.172 1.00 18.04 336 GLY A O 1
ATOM 2377 N N . GLU A 1 337 ? 4.888 15.133 5.002 1.00 17.77 337 GLU A N 1
ATOM 2378 C CA . GLU A 1 337 ? 3.493 15.492 4.643 1.00 16.68 337 GLU A CA 1
ATOM 2379 C C . GLU A 1 337 ? 2.511 14.751 5.561 1.00 16.71 337 GLU A C 1
ATOM 2380 O O . GLU A 1 337 ? 1.577 15.351 6.052 1.00 16.11 337 GLU A O 1
ATOM 2382 N N . VAL A 1 338 ? 2.750 13.475 5.808 1.00 15.66 338 VAL A N 1
ATOM 2383 C CA . VAL A 1 338 ? 1.846 12.613 6.616 1.00 15.36 338 VAL A CA 1
ATOM 2384 C C . VAL A 1 338 ? 1.863 13.067 8.084 1.00 15.02 338 VAL A C 1
ATOM 2385 O O . VAL A 1 338 ? 0.776 13.154 8.685 1.00 13.64 338 VAL A O 1
ATOM 2389 N N . PHE A 1 339 ? 3.043 13.330 8.635 1.00 14.74 339 PHE A N 1
ATOM 2390 C CA . PHE A 1 339 ? 3.226 13.814 10.027 1.00 14.37 339 PHE A CA 1
ATOM 2391 C C . PHE A 1 339 ? 2.412 15.102 10.162 1.00 16.09 339 PHE A C 1
ATOM 2392 O O . PHE A 1 339 ? 1.593 15.195 11.083 1.00 14.90 339 PHE A O 1
ATOM 2400 N N . ALA A 1 340 ? 2.613 16.032 9.224 1.00 18.00 340 ALA A N 1
ATOM 2401 C CA . ALA A 1 340 ? 1.967 17.368 9.202 1.00 19.72 340 ALA A CA 1
ATOM 2402 C C . ALA A 1 340 ? 0.438 17.205 9.135 1.00 21.12 340 ALA A C 1
ATOM 2403 O O . ALA A 1 340 ? -0.254 17.840 9.953 1.00 20.28 340 ALA A O 1
ATOM 2405 N N . ALA A 1 341 ? -0.073 16.356 8.235 1.00 21.55 341 ALA A N 1
ATOM 2406 C CA . ALA A 1 341 ? -1.515 16.039 8.069 1.00 22.31 341 ALA A CA 1
ATOM 2407 C C . ALA A 1 341 ? -2.096 15.351 9.314 1.00 21.21 341 ALA A C 1
ATOM 2408 O O . ALA A 1 341 ? -3.204 15.715 9.714 1.00 21.62 341 ALA A O 1
ATOM 2410 N N . ALA A 1 342 ? -1.409 14.383 9.915 1.00 18.60 342 ALA A N 1
ATOM 2411 C CA . ALA A 1 342 ? -1.897 13.707 11.144 1.00 18.55 342 ALA A CA 1
ATOM 2412 C C . ALA A 1 342 ? -1.971 14.727 12.298 1.00 20.24 342 ALA A C 1
ATOM 2413 O O . ALA A 1 342 ? -2.963 14.708 13.037 1.00 19.42 342 ALA A O 1
ATOM 2415 N N . HIS A 1 343 ? -0.975 15.608 12.421 1.00 21.06 343 HIS A N 1
ATOM 2416 C CA . HIS A 1 343 ? -0.863 16.609 13.515 1.00 23.44 343 HIS A CA 1
ATOM 2417 C C . HIS A 1 343 ? -2.000 17.633 13.426 1.00 25.65 343 HIS A C 1
ATOM 2418 O O . HIS A 1 343 ? -2.508 18.064 14.495 1.00 25.33 343 HIS A O 1
ATOM 2425 N N . ALA A 1 344 ? -2.362 18.010 12.200 1.00 24.85 344 ALA A N 1
ATOM 2426 C CA . ALA A 1 344 ? -3.436 18.984 11.913 1.00 28.40 344 ALA A CA 1
ATOM 2427 C C . ALA A 1 344 ? -4.784 18.253 11.927 1.00 29.19 344 ALA A C 1
ATOM 2428 O O . ALA A 1 344 ? -5.784 18.890 11.595 1.00 33.80 344 ALA A O 1
ATOM 2430 N N . HIS A 1 345 ? -4.785 16.967 12.316 1.00 30.74 345 HIS A N 1
ATOM 2431 C CA . HIS A 1 345 ? -5.958 16.054 12.370 1.00 31.07 345 HIS A CA 1
ATOM 2432 C C . HIS A 1 345 ? -6.708 16.055 11.028 1.00 30.82 345 HIS A C 1
ATOM 2433 O O . HIS A 1 345 ? -7.948 16.044 11.059 1.00 31.30 345 HIS A O 1
ATOM 2440 N N . LYS A 1 346 ? -5.988 16.001 9.904 1.00 30.24 346 LYS A N 1
ATOM 2441 C CA . LYS A 1 346 ? -6.562 15.992 8.528 1.00 30.73 346 LYS A CA 1
ATOM 2442 C C . LYS A 1 346 ? -6.798 14.554 8.047 1.00 30.22 346 LYS A C 1
ATOM 2443 O O . LYS A 1 346 ? -7.507 14.392 7.036 1.00 26.62 346 LYS A O 1
ATOM 2449 N N . LEU A 1 347 ? -6.214 13.553 8.723 1.00 26.26 347 LEU A N 1
ATOM 2450 C CA . LEU A 1 347 ? -6.331 12.111 8.350 1.00 26.76 347 LEU A CA 1
ATOM 2451 C C . LEU A 1 347 ? -7.577 11.497 8.993 1.00 25.15 347 LEU A C 1
ATOM 2452 O O . LEU A 1 347 ? -7.774 11.704 10.213 1.00 28.13 347 LEU A O 1
ATOM 2457 N N . THR A 1 348 ? -8.382 10.758 8.222 1.00 23.75 348 THR A N 1
ATOM 2458 C CA . THR A 1 348 ? -9.605 10.063 8.721 1.00 24.45 348 THR A CA 1
ATOM 2459 C C . THR A 1 348 ? -9.331 8.581 9.014 1.00 25.67 348 THR A C 1
ATOM 2460 O O . THR A 1 348 ? -10.276 7.870 9.472 1.00 23.47 348 THR A O 1
ATOM 2464 N N . ARG A 1 349 ? -8.123 8.100 8.717 1.00 23.17 349 ARG A N 1
ATOM 2465 C CA . ARG A 1 349 ? -7.727 6.691 8.977 1.00 22.43 349 ARG A CA 1
ATOM 2466 C C . ARG A 1 349 ? -6.289 6.663 9.498 1.00 20.56 349 ARG A C 1
ATOM 2467 O O . ARG A 1 349 ? -5.614 7.705 9.482 1.00 22.11 349 ARG A O 1
ATOM 2475 N N . ARG A 1 350 ? -5.804 5.492 9.904 1.00 19.22 350 ARG A N 1
ATOM 2476 C CA . ARG A 1 350 ? -4.406 5.377 10.388 1.00 17.25 350 ARG A CA 1
ATOM 2477 C C . ARG A 1 350 ? -3.490 5.275 9.168 1.00 15.44 350 ARG A C 1
ATOM 2478 O O . ARG A 1 350 ? -3.701 4.357 8.346 1.00 16.50 350 ARG A O 1
ATOM 2486 N N . ALA A 1 351 ? -2.531 6.186 9.051 1.00 16.23 351 ALA A N 1
ATOM 2487 C CA . ALA A 1 351 ? -1.509 6.170 7.979 1.00 15.35 351 ALA A CA 1
ATOM 2488 C C . ALA A 1 351 ? -0.533 5.016 8.246 1.00 15.41 351 ALA A C 1
ATOM 2489 O O . ALA A 1 351 ? -0.100 4.850 9.424 1.00 15.51 351 ALA A O 1
ATOM 2491 N N . ILE A 1 352 ? -0.208 4.290 7.181 1.00 14.02 352 ILE A N 1
ATOM 2492 C CA . ILE A 1 352 ? 0.856 3.246 7.124 1.00 14.34 352 ILE A CA 1
ATOM 2493 C C . ILE A 1 352 ? 1.891 3.728 6.099 1.00 13.97 352 ILE A C 1
ATOM 2494 O O . ILE A 1 352 ? 1.511 3.812 4.888 1.00 13.76 352 ILE A O 1
ATOM 2499 N N . LEU A 1 353 ? 3.116 4.026 6.560 1.00 14.46 353 LEU A N 1
ATOM 2500 C CA . LEU A 1 353 ? 4.275 4.386 5.699 1.00 14.33 353 LEU A CA 1
ATOM 2501 C C . LEU A 1 353 ? 4.910 3.102 5.165 1.00 15.22 353 LEU A C 1
ATOM 2502 O O . LEU A 1 353 ? 5.186 2.150 5.929 1.00 12.45 353 LEU A O 1
ATOM 2507 N N . THR A 1 354 ? 5.079 3.069 3.844 1.00 15.62 354 THR A N 1
ATOM 2508 C CA . THR A 1 354 ? 5.494 1.881 3.080 1.00 16.79 354 THR A CA 1
ATOM 2509 C C . THR A 1 354 ? 6.719 2.263 2.253 1.00 16.43 354 THR A C 1
ATOM 2510 O O . THR A 1 354 ? 6.696 3.252 1.534 1.00 15.20 354 THR A O 1
ATOM 2514 N N . PRO A 1 355 ? 7.866 1.580 2.440 1.00 17.11 355 PRO A N 1
ATOM 2515 C CA . PRO A 1 355 ? 9.069 1.892 1.677 1.00 17.32 355 PRO A CA 1
ATOM 2516 C C . PRO A 1 355 ? 8.888 1.658 0.168 1.00 19.17 355 PRO A C 1
ATOM 2517 O O . PRO A 1 355 ? 8.070 0.905 -0.339 1.00 18.35 355 PRO A O 1
#

Secondary structure (DSSP, 8-state):
---EEEEBSSTTSPPEEEE----SPPTTEEEEEEEEEE--HHHHHHHHH-PPPSSPSSB-----EEEEEEEE-GGGGGGTT-EEEE-SSB--SSSHHHH--TT-TT-B-BTTTB--SSBSEEEEESTT-EE--HHHHHHTT--TGGGGGGTTTTHHHHHHHHHHT--TTPEEEEE--STHHHHHHHHHHHHT-EEEEEES-HHHHHHHHTTTEEEEEETTT--HHHHHHHHHHHHHHHT--SSS-EEEE-S-SHHHHHHHHTT--TT-EEEE-S---------TTHHHHTT-EEEE--S--GGGHHHHHHHHHTTSS--GGGEEEEEGGGHHHHHHHHHTT--SSEEEEE-

Nearest PDB structures (foldseek):
  7qul-assembly1_A-2  TM=1.003E+00  e=1.080E-76  Thauera aromatica
  7quy-assembly2_C-2  TM=9.911E-01  e=5.404E-68  Thauera aromatica
  6n7l-assembly2_H  TM=9.151E-01  e=1.459E-28  Elizabethkingia anophelis NUHP1
  4c4o-assembly1_B  TM=8.669E-01  e=1.141E-23  Candida parapsilosis
  7bu3-assembly1_B  TM=8.665E-01  e=4.881E-22  Escherichia coli

InterPro domains:
  IPR002328 Alcohol dehydrogenase, zinc-type, conserved site [PS00059] (77-91)
  IPR011032 GroES-like superfamily [SSF50129] (23-193)
  IPR013149 Alcohol dehydrogenase-like, C-terminal [PF00107] (196-329)
  IPR013154 Alcohol dehydrogenase-like, N-terminal [PF08240] (42-150)
  IPR017614 6-hydroxycyclohex-1-ene-1-carbonyl-CoA dehydrogenase [TIGR03201] (20-368)
  IPR036291 NAD(P)-binding domain superfamily [SSF51735] (160-335)

GO terms:
  GO:0016491 oxidoreductase activity (F, IDA)
  GO:1901788 benzoyl-CoA catabolic process (P, IDA)

Solvent-accessible surface area: 14889 Å² total; per-residue (Å²): 172,74,8,29,33,40,24,3,57,53,50,52,26,111,19,61,122,27,109,30,140,57,52,109,31,69,45,84,57,0,0,0,28,13,24,0,0,0,11,7,132,53,0,12,10,11,20,68,105,71,82,106,15,113,68,80,69,61,0,0,2,0,5,0,0,0,0,80,0,75,64,23,5,93,106,5,49,147,43,89,44,83,3,0,0,0,0,8,24,1,15,21,53,118,40,79,97,29,101,117,22,33,110,1,100,99,47,20,26,0,0,19,36,44,29,0,1,0,0,16,39,0,30,1,24,12,105,36,13,2,58,11,70,78,78,87,8,72,92,39,64,23,50,29,13,3,0,0,0,0,0,27,0,0,0,13,0,20,19,2,0,64,80,0,42,9,82,94,26,1,0,0,0,0,9,8,4,37,35,29,0,4,5,0,0,8,0,0,66,44,53,34,4,23,0,0,0,1,19,73,50,84,68,47,12,107,67,2,56,103,43,22,10,58,48,42,14,23,34,172,132,47,87,48,80,54,5,30,60,33,0,64,54,21,0,142,85,94,70,33,62,71,50,102,3,13,0,0,1,12,46,14,59,12,82,7,33,72,30,0,25,57,6,12,19,99,31,0,2,11,2,52,15,12,142,38,162,97,193,54,174,65,180,73,63,45,47,143,76,52,166,19,109,51,33,64,18,133,21,8,39,20,122,56,3,61,39,0,5,56,31,4,14,93,86,51,4,42,2,43,33,30,2,26,123,46,68,5,83,83,1,40,64,4,1,52,22,13,84,58,150,156,46,95,119,34,1,0,1,44,89

Sequence (351 aa):
SNPHRWMMTSPGAPMVRAEFEIGELSADQVVVAVAGCGVCHTDLGYYYDSVRTNHALPLALGHEISGRVVQAGANAAQWLGRAVIVPAVMPCGTCELCTSGTICRDQVMPGNDIQGGFASHVVVPARGLCPVDEARLAAAGLQLADVSVVADAVTTPYQAVLQAGVEPGDVAVVIGVGGVGGYAVQIANAFGASVVAIDVDPAKLEMMSKHGAALTLNAREISGRDLKKAIEAHAKANGLRLTRWKIFECSGTGAGQTSAYGLLTHGATLAVVGFTMDKVEVRLSNLMAFHARALGNWGCLPEYYPAALDLVLDAAIDLASFIERHPLDQIGEVFAAAHAHKLTRRAILTP

Organism: Thauera aromatica (NCBI:txid59405)